Protein AF-A0A9D6YBJ2-F1 (afdb_monomer_lite)

Secondary structure (DSSP, 8-state):
----S-----HHHHHHHHHHHHHHHHHHHTSHHHHHHHS-GGGSSHHHHHHHHHHHHHTSHHHHHHHHH-HHHHHHHHHHHHHH--TT-EEEEET-TTTHHHHHHHHHT-SEEEEEE-STTHHHHHHHHHHTT--SEEEEES-GGG---SS-EEEEEE----TTS--TTHHHHHHHHHHHHEEEEEEEES-EEEEE---EEEPGGG----GGG-EETTEE-GGGGGG----GGGG------GGGEEEESS---EEEEEETTT---

Foldseek 3Di:
DDDDPDPDPDPVNVVVVVVVVVVVVVVQCVDVVSCCVVPPPLNPDPLSVQLVVCLVVLLDPVNVVVQVVPPVNLVLLLVLLLPPQAAQFEEEEAQCQLVPSVQSSQVNHHQAYEYEDQHPSVVNSVVVCVVVVRDRYDYDNDQLLPDDDPAAGQEYEYDQQDPQGCPPVVLVSLLSCCVHGHDDNGYYVVFKDFGWDFDFDFDPVLDDDDQQVDDDPNNHNVVCVVVPDPDPVVVDDDDPPPNRGPDTPDDIDGPDMGGSNPDDD

pLDDT: mean 87.69, std 13.97, range [40.53, 98.81]

Sequence (265 aa):
MPYRRLQILSARGFSAVRRLLARVRAWVQARPGLAAWFYPQSWNTAEGRYREYNGEYFASFHEQERMLADKPRMAFYHAAIARHVQPGDRVVDLGTGTGILAAFAARRGAAKVYAIDHSAILKHARTLAAANRIENVEFVATHSTRFSAEEPVDVILHEQMGDCLFDEAMVANVTDLRDRILKPGGLILPSVFEFYCEPIKVRDHRLVPFLWELEVHGYDYSCLARNRPQDPGYYRLVSSDINLIEHFLGEPEPVLAIDLHTLKE

Radius of gyration: 25.46 Å; chains: 1; bounding box: 57×67×67 Å

Structure (mmCIF, N/CA/C/O backbone):
data_AF-A0A9D6YBJ2-F1
#
_entry.id   AF-A0A9D6YBJ2-F1
#
loop_
_atom_site.group_PDB
_atom_site.id
_atom_site.type_symbol
_atom_site.label_atom_id
_atom_site.label_alt_id
_atom_site.label_comp_id
_atom_site.label_asym_id
_atom_site.label_entity_id
_atom_site.label_seq_id
_atom_site.pdbx_PDB_ins_code
_atom_site.Cartn_x
_atom_site.Cartn_y
_atom_site.Cartn_z
_atom_site.occupancy
_atom_site.B_iso_or_equiv
_atom_site.auth_seq_id
_atom_site.auth_comp_id
_atom_site.auth_asym_id
_atom_site.auth_atom_id
_atom_site.pdbx_PDB_model_num
ATOM 1 N N . MET A 1 1 ? -12.903 45.766 -36.139 1.00 40.66 1 MET A N 1
ATOM 2 C CA . MET A 1 1 ? -11.852 44.982 -35.453 1.00 40.66 1 MET A CA 1
ATOM 3 C C . MET A 1 1 ? -10.736 45.904 -34.986 1.00 40.66 1 MET A C 1
ATOM 5 O O . MET A 1 1 ? -10.128 46.539 -35.839 1.00 40.66 1 MET A O 1
ATOM 9 N N . PRO A 1 2 ? -10.436 45.959 -33.679 1.00 41.78 2 PRO A N 1
ATOM 10 C CA . PRO A 1 2 ? -9.085 46.309 -33.263 1.00 41.78 2 PRO A CA 1
ATOM 11 C C . PRO A 1 2 ? -8.606 45.392 -32.125 1.00 41.78 2 PRO A C 1
ATOM 13 O O . PRO A 1 2 ? -8.763 45.700 -30.952 1.00 41.78 2 PRO A O 1
ATOM 16 N N . TYR A 1 3 ? -7.977 44.271 -32.477 1.00 40.53 3 TYR A N 1
ATOM 17 C CA . TYR A 1 3 ? -7.091 43.528 -31.576 1.00 40.53 3 TYR A CA 1
ATOM 18 C C . TYR A 1 3 ? -5.668 43.721 -32.088 1.00 40.53 3 TYR A C 1
ATOM 20 O O . TYR A 1 3 ? -5.246 43.010 -32.995 1.00 40.53 3 TYR A O 1
ATOM 28 N N . ARG A 1 4 ? -4.941 44.725 -31.578 1.00 45.44 4 ARG A N 1
ATOM 29 C CA . ARG A 1 4 ? -3.487 44.859 -31.811 1.00 45.44 4 ARG A CA 1
ATOM 30 C C . ARG A 1 4 ? -2.816 45.862 -30.866 1.00 45.44 4 ARG A C 1
ATOM 32 O O . ARG A 1 4 ? -2.181 46.812 -31.300 1.00 45.44 4 ARG A O 1
ATOM 39 N N . ARG A 1 5 ? -2.930 45.649 -29.555 1.00 40.75 5 ARG A N 1
ATOM 40 C CA . ARG A 1 5 ? -2.013 46.232 -28.557 1.00 40.75 5 ARG A CA 1
ATOM 41 C C . ARG A 1 5 ? -1.976 45.337 -27.326 1.00 40.75 5 ARG A C 1
ATOM 43 O O . ARG A 1 5 ? -2.710 45.616 -26.398 1.00 40.75 5 ARG A O 1
ATOM 50 N N . LEU A 1 6 ? -1.188 44.260 -27.345 1.00 44.88 6 LEU A N 1
ATOM 51 C CA . LEU A 1 6 ? -0.719 43.530 -26.150 1.00 44.88 6 LEU A CA 1
ATOM 52 C C . LEU A 1 6 ? 0.150 42.342 -26.595 1.00 44.88 6 LEU A C 1
ATOM 54 O O . LEU A 1 6 ? -0.259 41.198 -26.480 1.00 44.88 6 LEU A O 1
ATOM 58 N N . GLN A 1 7 ? 1.330 42.595 -27.171 1.00 49.06 7 GLN A N 1
ATOM 59 C CA . GLN A 1 7 ? 2.331 41.533 -27.363 1.00 49.06 7 GLN A CA 1
ATOM 60 C C . GLN A 1 7 ? 3.725 42.093 -27.675 1.00 49.06 7 GLN A C 1
ATOM 62 O O . GLN A 1 7 ? 4.322 41.772 -28.690 1.00 49.06 7 GLN A O 1
ATOM 67 N N . ILE A 1 8 ? 4.271 42.949 -26.804 1.00 47.16 8 ILE A N 1
ATOM 68 C CA . ILE A 1 8 ? 5.728 43.170 -26.752 1.00 47.16 8 ILE A CA 1
ATOM 69 C C . ILE A 1 8 ? 6.147 43.342 -25.285 1.00 47.16 8 ILE A C 1
ATOM 71 O O . ILE A 1 8 ? 6.517 44.423 -24.839 1.00 47.16 8 ILE A O 1
ATOM 75 N N . LEU A 1 9 ? 6.090 42.260 -24.507 1.00 49.12 9 LEU A N 1
ATOM 76 C CA . LEU A 1 9 ? 6.974 42.123 -23.349 1.00 49.12 9 LEU A CA 1
ATOM 77 C C . LEU A 1 9 ? 8.273 41.524 -23.883 1.00 49.12 9 LEU A C 1
ATOM 79 O O . LEU A 1 9 ? 8.361 40.330 -24.147 1.00 49.12 9 LEU A O 1
ATOM 83 N N . SER A 1 10 ? 9.259 42.385 -24.138 1.00 60.97 10 SER A N 1
ATOM 84 C CA . SER A 1 10 ? 10.559 41.966 -24.665 1.00 60.97 10 SER A CA 1
ATOM 85 C C . SER A 1 10 ? 11.210 40.903 -23.765 1.00 60.97 10 SER A C 1
ATOM 87 O O . SER A 1 10 ? 11.071 40.940 -22.540 1.00 60.97 10 SER A O 1
ATOM 89 N N . ALA A 1 11 ? 11.996 39.993 -24.351 1.00 50.62 11 ALA A N 1
ATOM 90 C CA . ALA A 1 11 ? 12.783 38.991 -23.619 1.00 50.62 11 ALA A CA 1
ATOM 91 C C . ALA A 1 11 ? 13.671 39.607 -22.509 1.00 50.62 11 ALA A C 1
ATOM 93 O O . ALA A 1 11 ? 13.977 38.964 -21.503 1.00 50.62 11 ALA A O 1
ATOM 94 N N . ARG A 1 12 ? 14.033 40.893 -22.646 1.00 54.56 12 ARG A N 1
ATOM 95 C CA . ARG A 1 12 ? 14.744 41.677 -21.623 1.00 54.56 12 ARG A CA 1
ATOM 96 C C . ARG A 1 12 ? 13.881 41.974 -20.392 1.00 54.56 12 ARG A C 1
ATOM 98 O O . ARG A 1 12 ? 14.403 41.912 -19.281 1.00 54.56 12 ARG A O 1
ATOM 105 N N . GLY A 1 13 ? 12.585 42.236 -20.574 1.00 60.97 13 GLY A N 1
ATOM 106 C CA . GLY A 1 13 ? 11.616 42.411 -19.487 1.00 60.97 13 GLY A CA 1
ATOM 107 C C . GLY A 1 13 ? 11.425 41.127 -18.680 1.00 60.97 13 GLY A C 1
ATOM 108 O O . GLY A 1 13 ? 11.562 41.145 -17.460 1.00 60.97 13 GLY A O 1
ATOM 109 N N . PHE A 1 14 ? 11.253 39.989 -19.359 1.00 56.09 14 PHE A N 1
ATOM 110 C CA . PHE A 1 14 ? 11.201 38.671 -18.709 1.00 56.09 14 PHE A CA 1
ATOM 111 C C . PHE A 1 14 ? 12.493 38.344 -17.945 1.00 56.09 14 PHE A C 1
ATOM 113 O O . PHE A 1 14 ? 12.454 37.871 -16.811 1.00 56.09 14 PHE A O 1
ATOM 120 N N . SER A 1 15 ? 13.654 38.655 -18.530 1.00 60.16 15 SER A N 1
ATOM 121 C CA . SER A 1 15 ? 14.959 38.473 -17.884 1.00 60.16 15 SER A CA 1
ATOM 122 C C . SER A 1 15 ? 15.132 39.357 -16.638 1.00 60.16 15 SER A C 1
ATOM 124 O O . SER A 1 15 ? 15.677 38.906 -15.628 1.00 60.16 15 SER A O 1
ATOM 126 N N . ALA A 1 16 ? 14.643 40.602 -16.674 1.00 71.50 16 ALA A N 1
ATOM 127 C CA . ALA A 1 16 ? 14.678 41.518 -15.535 1.00 71.50 16 ALA A CA 1
ATOM 128 C C . ALA A 1 16 ? 13.760 41.057 -14.393 1.00 71.50 16 ALA A C 1
ATOM 130 O O . ALA A 1 16 ? 14.205 41.016 -13.246 1.00 71.50 16 ALA A O 1
ATOM 131 N N . VAL A 1 17 ? 12.537 40.621 -14.712 1.00 73.69 17 VAL A N 1
ATOM 132 C CA . VAL A 1 17 ? 11.598 40.041 -13.738 1.00 73.69 17 VAL A CA 1
ATOM 133 C C . VAL A 1 17 ? 12.181 38.772 -13.117 1.00 73.69 17 VAL A C 1
ATOM 135 O O . VAL A 1 17 ? 12.184 38.635 -11.898 1.00 73.69 17 VAL A O 1
ATOM 138 N N . ARG A 1 18 ? 12.784 37.882 -13.917 1.00 68.19 18 ARG A N 1
ATOM 139 C CA . ARG A 1 18 ? 13.416 36.653 -13.407 1.00 68.19 18 ARG A CA 1
ATOM 140 C C . ARG A 1 18 ? 14.579 36.942 -12.454 1.00 68.19 18 ARG A C 1
ATOM 142 O O . ARG A 1 18 ? 14.704 36.282 -11.428 1.00 68.19 18 ARG A O 1
ATOM 149 N N . ARG A 1 19 ? 15.414 37.944 -12.761 1.00 75.19 19 ARG A N 1
ATOM 150 C CA . ARG A 1 19 ? 16.504 38.385 -11.868 1.00 75.19 19 ARG A CA 1
ATOM 151 C C . ARG A 1 19 ? 15.978 38.999 -10.574 1.00 75.19 19 ARG A C 1
ATOM 153 O O . ARG A 1 19 ? 16.556 38.757 -9.518 1.00 75.19 19 ARG A O 1
ATOM 160 N N . LEU A 1 20 ? 14.897 39.774 -10.650 1.00 79.94 20 LEU A N 1
ATOM 161 C CA . LEU A 1 20 ? 14.249 40.352 -9.476 1.00 79.94 20 LEU A CA 1
ATOM 162 C C . LEU A 1 20 ? 13.668 39.251 -8.579 1.00 79.94 20 LEU A C 1
ATOM 164 O O . LEU A 1 20 ? 13.974 39.221 -7.393 1.00 79.94 20 LEU A O 1
ATOM 168 N N . LEU A 1 21 ? 12.929 38.300 -9.154 1.00 75.00 21 LEU A N 1
ATOM 169 C CA . LEU A 1 21 ? 12.375 37.151 -8.431 1.00 75.00 21 LEU A CA 1
ATOM 170 C C . LEU A 1 21 ? 13.472 36.289 -7.791 1.00 75.00 21 LEU A C 1
ATOM 172 O O . LEU A 1 21 ? 13.339 35.889 -6.638 1.00 75.00 21 LEU A O 1
ATOM 176 N N . ALA A 1 22 ? 14.587 36.058 -8.489 1.00 71.19 22 ALA A N 1
ATOM 177 C CA . ALA A 1 22 ? 15.729 35.331 -7.934 1.00 71.19 22 ALA A CA 1
ATOM 178 C C . ALA A 1 22 ? 16.373 36.067 -6.743 1.00 71.19 22 ALA A C 1
ATOM 180 O O . ALA A 1 22 ? 16.712 35.438 -5.742 1.00 71.19 22 ALA A O 1
ATOM 181 N N . ARG A 1 23 ? 16.497 37.400 -6.816 1.00 82.69 23 ARG A N 1
ATOM 182 C CA . ARG A 1 23 ? 16.998 38.230 -5.707 1.00 82.69 23 ARG A CA 1
ATOM 183 C C . ARG A 1 23 ? 16.054 38.228 -4.510 1.00 82.69 23 ARG A C 1
ATOM 185 O O . ARG A 1 23 ? 16.522 38.110 -3.384 1.00 82.69 23 ARG A O 1
ATOM 192 N N . VAL A 1 24 ? 14.747 38.317 -4.755 1.00 77.75 24 VAL A N 1
ATOM 193 C CA . VAL A 1 24 ? 13.722 38.220 -3.706 1.00 77.75 24 VAL A CA 1
ATOM 194 C C . VAL A 1 24 ? 13.784 36.847 -3.039 1.00 77.75 24 VAL A C 1
ATOM 196 O O . VAL A 1 24 ? 13.837 36.771 -1.816 1.00 77.75 24 VAL A O 1
ATOM 199 N N . ARG A 1 25 ? 13.882 35.764 -3.820 1.00 75.00 25 ARG A N 1
ATOM 200 C CA . ARG A 1 25 ? 14.036 34.400 -3.296 1.00 75.00 25 ARG A CA 1
ATOM 201 C C . ARG A 1 25 ? 15.279 34.254 -2.417 1.00 75.00 25 ARG A C 1
ATOM 203 O O . ARG A 1 25 ? 15.161 33.766 -1.298 1.00 75.00 25 ARG A O 1
ATOM 210 N N . ALA A 1 26 ? 16.438 34.713 -2.890 1.00 73.75 26 ALA A N 1
ATOM 211 C CA . ALA A 1 26 ? 17.685 34.659 -2.126 1.00 73.75 26 ALA A CA 1
ATOM 212 C C . ALA A 1 26 ? 17.607 35.482 -0.826 1.00 73.75 26 ALA A C 1
ATOM 214 O O . ALA A 1 26 ? 18.072 35.042 0.222 1.00 73.75 26 ALA A O 1
ATOM 215 N N . TRP A 1 27 ? 16.968 36.653 -0.875 1.00 81.81 27 TRP A N 1
ATOM 216 C CA . TRP A 1 27 ? 16.766 37.513 0.291 1.00 81.81 27 TRP A CA 1
ATOM 217 C C . TRP A 1 27 ? 15.825 36.895 1.335 1.00 81.81 27 TRP A C 1
ATOM 219 O O . TRP A 1 27 ? 16.098 36.998 2.531 1.00 81.81 27 TRP A O 1
ATOM 229 N N . VAL A 1 28 ? 14.757 36.214 0.900 1.00 78.69 28 VAL A N 1
ATOM 230 C CA . VAL A 1 28 ? 13.863 35.461 1.797 1.00 78.69 28 VAL A CA 1
ATOM 231 C C . VAL A 1 28 ? 14.605 34.281 2.430 1.00 78.69 28 VAL A C 1
ATOM 233 O O . VAL A 1 28 ? 14.538 34.108 3.643 1.00 78.69 28 VAL A O 1
ATOM 236 N N . GLN A 1 29 ? 15.360 33.509 1.641 1.00 72.62 29 GLN A N 1
ATOM 237 C CA . GLN A 1 29 ? 16.114 32.344 2.126 1.00 72.62 29 GLN A CA 1
ATOM 238 C C . GLN A 1 29 ? 17.226 32.707 3.125 1.00 72.62 29 GLN A C 1
ATOM 240 O O . GLN A 1 29 ? 17.522 31.918 4.015 1.00 72.62 29 GLN A O 1
ATOM 245 N N . ALA A 1 30 ? 17.800 33.911 3.038 1.00 78.81 30 ALA A N 1
ATOM 246 C CA . ALA A 1 30 ? 18.819 34.398 3.973 1.00 78.81 30 ALA A CA 1
ATOM 247 C C . ALA A 1 30 ? 18.277 34.761 5.376 1.00 78.81 30 ALA A C 1
ATOM 249 O O . ALA A 1 30 ? 19.053 35.159 6.245 1.00 78.81 30 ALA A O 1
ATOM 250 N N . ARG A 1 31 ? 16.959 34.669 5.615 1.00 84.88 31 ARG A N 1
ATOM 251 C CA . ARG A 1 31 ? 16.311 35.048 6.883 1.00 84.88 31 ARG A CA 1
ATOM 252 C C . ARG A 1 31 ? 15.512 33.872 7.456 1.00 84.88 31 ARG A C 1
ATOM 254 O O . ARG A 1 31 ? 14.385 33.673 7.020 1.00 84.88 31 ARG A O 1
ATOM 261 N N . PRO A 1 32 ? 16.014 33.141 8.468 1.00 66.94 32 PRO A N 1
ATOM 262 C CA . PRO A 1 32 ? 15.428 31.872 8.920 1.00 66.94 32 PRO A CA 1
ATOM 263 C C . PRO A 1 32 ? 13.937 31.935 9.289 1.00 66.94 32 PRO A C 1
ATOM 265 O O . PRO A 1 32 ? 13.173 31.069 8.877 1.00 66.94 32 PRO A O 1
ATOM 268 N N . GLY A 1 33 ? 13.496 32.981 10.002 1.00 71.81 33 GLY A N 1
ATOM 269 C CA . GLY A 1 33 ? 12.089 33.133 10.405 1.00 71.81 33 GLY A CA 1
ATOM 270 C C . GLY A 1 33 ? 11.133 33.488 9.257 1.00 71.81 33 GLY A C 1
ATOM 271 O O . GLY A 1 33 ? 9.997 33.033 9.239 1.00 71.81 33 GLY A O 1
ATOM 272 N N . LEU A 1 34 ? 11.600 34.258 8.267 1.00 73.12 34 LEU A N 1
ATOM 273 C CA . LEU A 1 34 ? 10.838 34.583 7.051 1.00 73.12 34 LEU A CA 1
ATOM 274 C C . LEU A 1 34 ? 10.863 33.413 6.060 1.00 73.12 34 LEU A C 1
ATOM 276 O O . LEU A 1 34 ? 9.842 33.084 5.465 1.00 73.12 34 LEU A O 1
ATOM 280 N N . ALA A 1 35 ? 12.012 32.752 5.923 1.00 64.00 35 ALA A N 1
ATOM 281 C CA . ALA A 1 35 ? 12.170 31.543 5.134 1.00 64.00 35 ALA A CA 1
ATOM 282 C C . ALA A 1 35 ? 11.239 30.439 5.633 1.00 64.00 35 ALA A C 1
ATOM 284 O O . ALA A 1 35 ? 10.578 29.837 4.809 1.00 64.00 35 ALA A O 1
ATOM 285 N N . ALA A 1 36 ? 11.102 30.236 6.947 1.00 61.44 36 ALA A N 1
ATOM 286 C CA . ALA A 1 36 ? 10.178 29.249 7.508 1.00 61.44 36 ALA A CA 1
ATOM 287 C C . ALA A 1 36 ? 8.694 29.543 7.204 1.00 61.44 36 ALA A C 1
ATOM 289 O O . ALA A 1 36 ? 7.892 28.616 7.162 1.00 61.44 36 ALA A O 1
ATOM 290 N N . TRP A 1 37 ? 8.333 30.812 6.974 1.00 66.44 37 TRP A N 1
ATOM 291 C CA . TRP A 1 37 ? 6.966 31.229 6.639 1.00 66.44 37 TRP A CA 1
ATOM 292 C C . TRP A 1 37 ? 6.639 31.053 5.148 1.00 66.44 37 TRP A C 1
ATOM 294 O O . TRP A 1 37 ? 5.521 30.690 4.800 1.00 66.44 37 TRP A O 1
ATOM 304 N N . PHE A 1 38 ? 7.620 31.277 4.265 1.00 64.12 38 PHE A N 1
ATOM 305 C 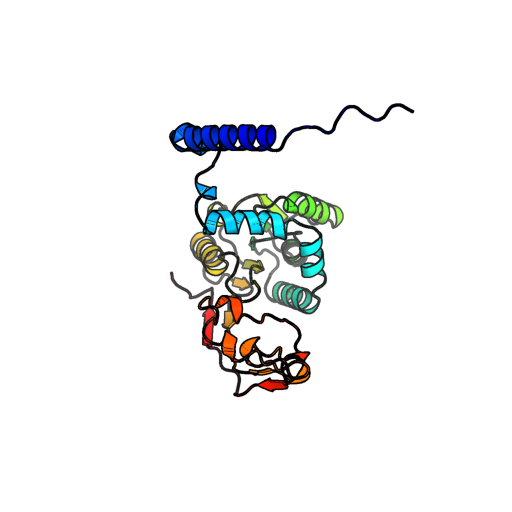CA . PHE A 1 38 ? 7.473 31.102 2.811 1.00 64.12 38 PHE A CA 1
ATOM 306 C C . PHE A 1 38 ? 7.884 29.708 2.301 1.00 64.12 38 PHE A C 1
ATOM 308 O O . PHE A 1 38 ? 7.471 29.306 1.219 1.00 64.12 38 PHE A O 1
ATOM 315 N N . TYR A 1 39 ? 8.711 28.993 3.062 1.00 58.53 39 TYR A N 1
ATOM 316 C CA . TYR A 1 39 ? 9.285 27.679 2.771 1.00 58.53 39 TYR A CA 1
ATOM 317 C C . TYR A 1 39 ? 9.343 26.876 4.082 1.00 58.53 39 TYR A C 1
ATOM 319 O O . TYR A 1 39 ? 10.384 26.853 4.752 1.00 58.53 39 TYR A O 1
ATOM 327 N N . PRO A 1 40 ? 8.236 26.241 4.501 1.00 55.94 40 PRO A N 1
ATOM 328 C CA . PRO A 1 40 ? 8.240 25.424 5.709 1.00 55.94 40 PRO A CA 1
ATOM 329 C C . PRO A 1 40 ? 9.366 24.376 5.621 1.00 55.94 40 PRO A C 1
ATOM 331 O O . PRO A 1 40 ? 9.653 23.851 4.548 1.00 55.94 40 PRO A O 1
ATOM 334 N N . GLN A 1 41 ? 10.068 24.078 6.721 1.00 50.53 41 GLN A N 1
ATOM 335 C CA . GLN A 1 41 ? 11.276 23.228 6.666 1.00 50.53 41 GLN A CA 1
ATOM 336 C C . GLN A 1 41 ? 11.028 21.828 6.077 1.00 50.53 41 GLN A C 1
ATOM 338 O O . GLN A 1 41 ? 11.941 21.245 5.491 1.00 50.53 41 GLN A O 1
ATOM 343 N N . SER A 1 42 ? 9.789 21.329 6.153 1.00 51.69 42 SER A N 1
ATOM 344 C CA . SER A 1 42 ? 9.361 20.079 5.520 1.00 51.69 42 SER A CA 1
ATOM 345 C C . SER A 1 42 ? 9.465 20.078 3.990 1.00 51.69 42 SER A C 1
ATOM 347 O O . SER A 1 42 ? 9.336 19.021 3.402 1.00 51.69 42 SER A O 1
ATOM 349 N N . TRP A 1 43 ? 9.721 21.212 3.331 1.00 49.22 43 TRP A N 1
ATOM 350 C CA . TRP A 1 43 ? 9.793 21.332 1.866 1.00 49.22 43 TRP A CA 1
ATOM 351 C C . TRP A 1 43 ? 11.229 21.212 1.324 1.00 49.22 43 TRP A C 1
ATOM 353 O O . TRP A 1 43 ? 11.457 21.087 0.117 1.00 49.22 43 TRP A O 1
ATOM 363 N N . ASN A 1 44 ? 12.234 21.261 2.206 1.00 57.88 44 ASN A N 1
ATOM 364 C CA . ASN A 1 44 ? 13.639 21.317 1.798 1.00 57.88 44 ASN A CA 1
ATOM 365 C C . ASN A 1 44 ? 14.321 19.944 1.713 1.00 57.88 44 ASN A C 1
ATOM 367 O O . ASN A 1 44 ? 15.332 19.826 1.015 1.00 57.88 44 ASN A O 1
ATOM 371 N N . THR A 1 45 ? 13.770 18.894 2.326 1.00 70.25 45 THR A N 1
ATOM 372 C CA . THR A 1 45 ? 14.310 17.528 2.211 1.00 70.25 45 THR A CA 1
ATOM 373 C C . THR A 1 45 ? 13.732 16.802 0.993 1.00 70.25 45 THR A C 1
ATOM 375 O O . THR A 1 45 ? 12.648 17.133 0.511 1.00 70.25 45 THR A O 1
ATOM 378 N N . ALA A 1 46 ? 14.473 15.829 0.450 1.00 66.56 46 ALA A N 1
ATOM 379 C CA . ALA A 1 46 ? 13.980 14.991 -0.647 1.00 66.56 46 ALA A CA 1
ATOM 380 C C . ALA A 1 46 ? 12.720 14.216 -0.231 1.00 66.56 46 ALA A C 1
ATOM 382 O O . ALA A 1 46 ? 11.734 14.214 -0.959 1.00 66.56 46 ALA A O 1
ATOM 383 N N . GLU A 1 47 ? 12.728 13.670 0.984 1.00 66.31 47 GLU A N 1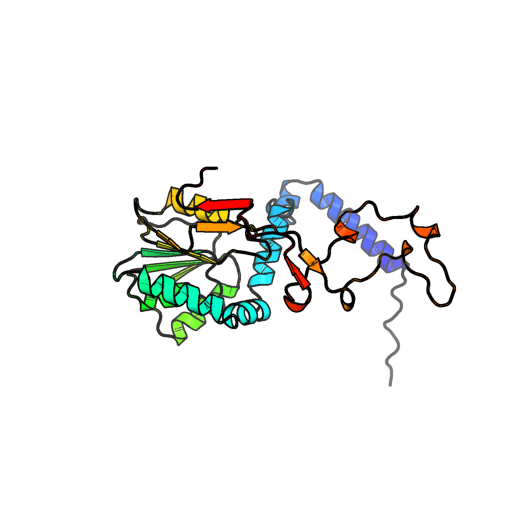
ATOM 384 C CA . GLU A 1 47 ? 11.588 12.987 1.603 1.00 66.31 47 GLU A CA 1
ATOM 385 C C . GLU A 1 47 ? 10.369 13.896 1.750 1.00 66.31 47 GLU A C 1
ATOM 387 O O . GLU A 1 47 ? 9.247 13.492 1.470 1.00 66.31 47 GLU A O 1
ATOM 392 N N . GLY A 1 48 ? 10.581 15.143 2.166 1.00 70.12 48 GLY A N 1
ATOM 393 C CA . GLY A 1 48 ? 9.512 16.113 2.339 1.00 70.12 48 GLY A CA 1
ATOM 394 C C . GLY A 1 48 ? 8.804 16.464 1.032 1.00 70.12 48 G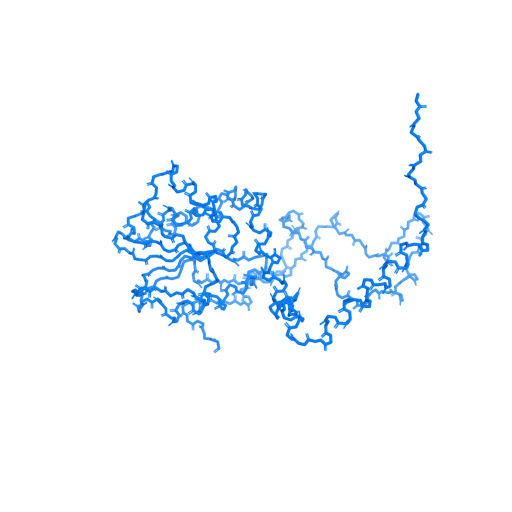LY A C 1
ATOM 395 O O . GLY A 1 48 ? 7.577 16.471 0.979 1.00 70.12 48 GLY A O 1
ATOM 396 N N . ARG A 1 49 ? 9.576 16.657 -0.048 1.00 73.50 49 ARG A N 1
ATOM 397 C CA . ARG A 1 49 ? 9.026 16.859 -1.399 1.00 73.50 49 ARG A CA 1
ATOM 398 C C . ARG A 1 49 ? 8.319 15.619 -1.938 1.00 73.50 49 ARG A C 1
ATOM 400 O O . ARG A 1 49 ? 7.283 15.751 -2.574 1.00 73.50 49 ARG A O 1
ATOM 407 N N . TYR A 1 50 ? 8.874 14.434 -1.692 1.00 69.88 50 TYR A N 1
ATOM 408 C CA . TYR A 1 50 ? 8.262 13.170 -2.101 1.00 69.88 50 TYR A CA 1
ATOM 409 C C . TYR A 1 50 ? 6.915 12.948 -1.394 1.00 69.88 50 TYR A C 1
ATOM 411 O O . TYR A 1 50 ? 5.931 12.609 -2.040 1.00 69.88 50 TYR A O 1
ATOM 419 N N . ARG A 1 51 ? 6.836 13.248 -0.091 1.00 73.88 51 ARG A N 1
ATOM 420 C CA . ARG A 1 51 ? 5.585 13.185 0.683 1.00 73.88 51 ARG A CA 1
ATOM 421 C C . ARG A 1 51 ? 4.505 14.105 0.127 1.00 73.88 51 ARG A C 1
ATOM 423 O O . ARG A 1 51 ? 3.368 13.681 -0.031 1.00 73.88 51 ARG A O 1
ATOM 430 N N . GLU A 1 52 ? 4.852 15.353 -0.163 1.00 76.38 52 GLU A N 1
ATOM 431 C CA . GLU A 1 52 ? 3.894 16.304 -0.724 1.00 76.38 52 GLU A CA 1
ATOM 432 C C . GLU A 1 52 ? 3.418 15.893 -2.118 1.00 76.38 52 GLU A C 1
ATOM 434 O O . GLU A 1 52 ? 2.216 15.890 -2.377 1.00 76.38 52 GLU A O 1
ATOM 439 N N . TYR A 1 53 ? 4.350 15.478 -2.979 1.00 78.81 53 TYR A N 1
ATOM 440 C CA . TYR A 1 53 ? 4.022 14.960 -4.302 1.00 78.81 53 TYR A CA 1
ATOM 441 C C . TYR A 1 53 ? 3.029 13.795 -4.219 1.00 78.81 53 TYR A C 1
ATOM 443 O O . TYR A 1 53 ? 2.010 13.819 -4.906 1.00 78.81 53 TYR A O 1
ATOM 451 N N . ASN A 1 54 ? 3.275 12.822 -3.337 1.00 77.88 54 ASN A N 1
ATOM 452 C CA . ASN A 1 54 ? 2.368 11.691 -3.143 1.00 77.88 54 ASN A CA 1
ATOM 453 C C . ASN A 1 54 ? 0.996 12.147 -2.629 1.00 77.88 54 ASN A C 1
ATOM 455 O O . ASN A 1 54 ? -0.028 11.699 -3.140 1.00 77.88 54 ASN A O 1
ATOM 459 N N . GLY A 1 55 ? 0.960 13.086 -1.679 1.00 79.00 55 GLY A N 1
ATOM 460 C CA . GLY A 1 55 ? -0.291 13.645 -1.164 1.00 79.00 55 GLY A CA 1
ATOM 461 C C . GLY A 1 55 ? -1.150 14.310 -2.247 1.00 79.00 55 GLY A C 1
ATOM 462 O O . GLY A 1 55 ? -2.370 14.153 -2.243 1.00 79.00 55 GLY A O 1
ATOM 463 N N . GLU A 1 56 ? -0.541 15.023 -3.198 1.00 82.12 56 GLU A N 1
ATOM 464 C CA . GLU A 1 56 ? -1.258 15.601 -4.343 1.00 82.12 56 GLU A CA 1
ATOM 465 C C . GLU A 1 56 ? -1.647 14.542 -5.384 1.00 82.12 56 GLU A C 1
ATOM 467 O O . GLU A 1 56 ? -2.773 14.547 -5.889 1.00 82.12 56 GLU A O 1
ATOM 472 N N . TYR A 1 57 ? -0.732 13.621 -5.689 1.00 81.69 57 TYR A N 1
ATOM 473 C CA . TYR A 1 57 ? -0.909 12.570 -6.687 1.00 81.69 57 TYR A CA 1
ATOM 474 C C . TYR A 1 57 ? -2.068 11.631 -6.326 1.00 81.69 57 TYR A C 1
ATOM 476 O O . TYR A 1 57 ? -3.015 11.478 -7.107 1.00 81.69 57 TYR A O 1
ATOM 484 N N . PHE A 1 58 ? -2.058 11.087 -5.107 1.00 84.12 58 PHE A N 1
ATOM 485 C CA . PHE A 1 58 ? -3.083 10.157 -4.629 1.00 84.12 58 PHE A CA 1
ATOM 486 C C . PHE A 1 58 ? -4.399 10.840 -4.243 1.00 84.12 58 PHE A C 1
ATOM 488 O O . PHE A 1 58 ? -5.426 10.170 -4.133 1.00 84.12 58 PHE A O 1
ATOM 495 N N . ALA A 1 59 ? -4.425 12.171 -4.118 1.00 86.44 59 ALA A N 1
ATOM 496 C CA . ALA A 1 59 ? -5.677 12.918 -4.009 1.00 86.44 59 ALA A CA 1
ATOM 497 C C . ALA A 1 59 ? -6.423 13.055 -5.345 1.00 86.44 59 ALA A C 1
ATOM 499 O O . ALA A 1 59 ? -7.583 13.479 -5.357 1.00 86.44 59 ALA A O 1
ATOM 500 N N . SER A 1 60 ? -5.786 12.730 -6.474 1.00 90.81 60 SER A N 1
ATOM 501 C CA . SER A 1 60 ? -6.417 12.843 -7.785 1.00 90.81 60 SER A CA 1
ATOM 502 C C . SER A 1 60 ? -7.439 11.727 -8.029 1.00 90.81 60 SER A C 1
ATOM 504 O O . SER A 1 60 ? -7.246 10.571 -7.650 1.00 90.81 60 SER A O 1
ATOM 506 N N . PHE A 1 61 ? -8.537 12.062 -8.716 1.00 91.06 61 PHE A N 1
ATOM 507 C CA . PHE A 1 61 ? -9.540 11.062 -9.091 1.00 91.06 61 PHE A CA 1
ATOM 508 C C . PHE A 1 61 ? -8.974 9.983 -10.004 1.00 91.06 61 PHE A C 1
ATOM 510 O O . PHE A 1 61 ? -9.336 8.830 -9.836 1.00 91.06 61 PHE A O 1
ATOM 517 N N . HIS A 1 62 ? -8.072 10.338 -10.920 1.00 92.31 62 HIS A N 1
ATOM 518 C CA . HIS A 1 62 ? -7.486 9.375 -11.846 1.00 92.31 62 HIS A CA 1
ATOM 519 C C . HIS A 1 62 ? -6.771 8.236 -11.111 1.00 92.31 62 HIS A C 1
ATOM 521 O O . HIS A 1 62 ? -6.959 7.066 -11.441 1.00 92.31 62 HIS A O 1
ATOM 527 N N . GLU A 1 63 ? -6.001 8.569 -10.075 1.00 90.94 63 GLU A N 1
ATOM 528 C CA . GLU A 1 63 ? -5.299 7.556 -9.293 1.00 90.94 63 GLU A CA 1
ATOM 529 C C . GLU A 1 63 ? -6.254 6.724 -8.448 1.00 90.94 63 GLU A C 1
ATOM 531 O O . GLU A 1 63 ? -6.173 5.498 -8.455 1.00 90.94 63 GLU A O 1
ATOM 536 N N . GLN A 1 64 ? -7.228 7.359 -7.793 1.00 94.19 64 GLN A N 1
ATOM 537 C CA . GLN A 1 64 ? -8.255 6.631 -7.046 1.00 94.19 64 GLN A CA 1
ATOM 538 C C . GLN A 1 64 ? -9.082 5.709 -7.957 1.00 94.19 64 GLN A C 1
ATOM 540 O O . GLN A 1 64 ? -9.369 4.576 -7.582 1.00 94.19 64 GLN A O 1
ATOM 545 N N . GLU A 1 65 ? -9.425 6.143 -9.171 1.00 94.88 65 GLU A N 1
ATOM 546 C CA . GLU A 1 65 ? -10.101 5.328 -10.186 1.00 94.88 65 GLU A CA 1
ATOM 547 C C . GLU A 1 65 ? -9.258 4.115 -10.579 1.00 94.88 65 GLU A C 1
ATOM 549 O O . GLU A 1 65 ? -9.774 2.998 -10.579 1.00 94.88 65 GLU A O 1
ATOM 554 N N . ARG A 1 66 ? -7.966 4.313 -10.870 1.00 94.19 66 ARG A N 1
ATOM 555 C CA . ARG A 1 66 ? -7.035 3.231 -11.218 1.00 94.19 66 ARG A CA 1
ATOM 556 C C . ARG A 1 66 ? -6.935 2.202 -10.092 1.00 94.19 66 ARG A C 1
ATOM 558 O O . ARG A 1 66 ? -7.092 1.010 -10.343 1.00 94.19 66 ARG A O 1
ATOM 565 N N . MET A 1 67 ? -6.750 2.671 -8.859 1.00 94.62 67 MET A N 1
ATOM 566 C CA . MET A 1 67 ? -6.644 1.835 -7.662 1.00 94.62 67 MET A CA 1
ATOM 567 C C . MET A 1 67 ? -7.933 1.058 -7.358 1.00 94.62 67 MET A C 1
ATOM 569 O O . MET A 1 67 ? -7.884 -0.125 -7.029 1.00 94.62 67 MET A O 1
ATOM 573 N N . LEU A 1 68 ? -9.101 1.693 -7.491 1.00 96.44 68 LEU A N 1
ATOM 574 C CA . LEU A 1 68 ? -10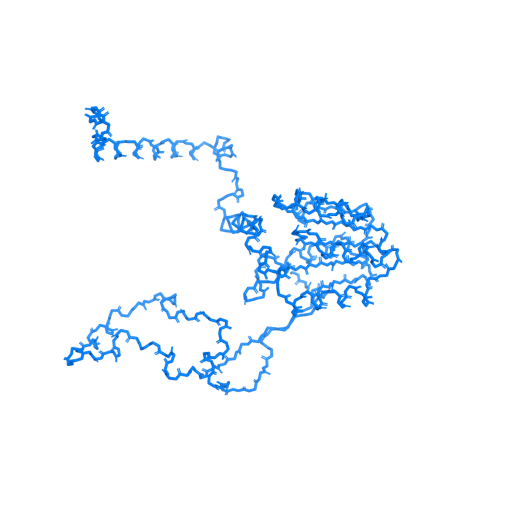.402 1.053 -7.253 1.00 96.44 68 LEU A CA 1
ATOM 575 C C . LEU A 1 68 ? -10.821 0.106 -8.390 1.00 96.44 68 LEU A C 1
ATOM 577 O O . LEU A 1 68 ? -11.570 -0.843 -8.153 1.00 96.44 68 LEU A O 1
ATOM 581 N N . ALA A 1 69 ? -10.370 0.356 -9.622 1.00 97.25 69 ALA A N 1
ATOM 582 C CA . ALA A 1 69 ? -10.646 -0.498 -10.777 1.00 97.25 69 ALA A CA 1
ATOM 583 C C . ALA A 1 69 ? -9.808 -1.790 -10.788 1.00 97.25 69 ALA A C 1
ATOM 585 O O . ALA A 1 69 ? -10.164 -2.738 -11.497 1.00 97.25 69 ALA A O 1
ATOM 586 N N . ASP A 1 70 ? -8.733 -1.855 -9.997 1.00 96.44 70 ASP A N 1
ATOM 587 C CA . ASP A 1 70 ? -7.935 -3.063 -9.801 1.00 96.44 70 ASP A CA 1
ATOM 588 C C . ASP A 1 70 ? -8.734 -4.117 -9.011 1.00 96.44 70 ASP A C 1
ATOM 590 O O . ASP A 1 70 ? -8.830 -4.117 -7.780 1.00 96.44 70 ASP A O 1
ATOM 594 N N . LYS A 1 71 ? -9.367 -5.032 -9.754 1.00 97.19 71 LYS A N 1
ATOM 595 C CA . LYS A 1 71 ? -10.227 -6.075 -9.182 1.00 97.19 71 LYS A CA 1
ATOM 596 C C . LYS A 1 71 ? -9.457 -7.062 -8.296 1.00 97.19 71 LYS A C 1
ATOM 598 O O . LYS A 1 71 ? -9.980 -7.354 -7.220 1.00 97.19 71 LYS A O 1
ATOM 603 N N . PRO A 1 72 ? -8.280 -7.596 -8.691 1.00 96.62 72 PRO A N 1
ATOM 604 C CA . PRO A 1 72 ? -7.466 -8.423 -7.801 1.00 96.62 72 PRO A CA 1
ATOM 605 C C . PRO A 1 72 ? -7.145 -7.738 -6.470 1.00 96.62 72 PRO A C 1
ATOM 607 O O . PRO A 1 72 ? -7.387 -8.335 -5.418 1.00 96.62 72 PRO A O 1
ATOM 610 N N . ARG A 1 73 ? -6.698 -6.474 -6.503 1.00 96.38 73 ARG A N 1
ATOM 611 C CA . ARG A 1 73 ? -6.429 -5.670 -5.302 1.00 96.38 73 ARG A CA 1
ATOM 612 C C . ARG A 1 73 ? -7.668 -5.565 -4.415 1.00 96.38 73 ARG A C 1
ATOM 614 O O . ARG A 1 73 ? -7.618 -5.898 -3.232 1.00 96.38 73 ARG A O 1
ATOM 621 N N . MET A 1 74 ? -8.805 -5.148 -4.974 1.00 98.19 74 MET A N 1
ATOM 622 C CA . MET A 1 74 ? -10.049 -4.997 -4.206 1.00 98.19 74 MET A CA 1
ATOM 623 C C . MET A 1 74 ? -10.557 -6.327 -3.636 1.00 98.19 74 MET A C 1
ATOM 625 O O . MET A 1 74 ? -11.010 -6.373 -2.490 1.00 98.19 74 MET A O 1
ATOM 629 N N . ALA A 1 75 ? -10.456 -7.418 -4.399 1.00 98.25 75 ALA A N 1
ATOM 630 C CA . ALA A 1 75 ? -10.856 -8.746 -3.948 1.00 98.25 75 ALA A CA 1
ATOM 631 C C . ALA A 1 75 ? -9.981 -9.244 -2.788 1.00 98.25 75 ALA A C 1
ATOM 633 O O . ALA A 1 75 ? -10.519 -9.779 -1.816 1.00 98.25 75 ALA A O 1
ATOM 634 N N . PHE A 1 76 ? -8.663 -9.028 -2.865 1.00 98.00 76 PHE A N 1
ATOM 635 C CA . PHE A 1 76 ? -7.718 -9.377 -1.805 1.00 98.00 76 PHE A CA 1
ATOM 636 C C . PHE A 1 76 ? -8.081 -8.689 -0.485 1.00 98.00 76 PHE A C 1
ATOM 638 O O . PHE A 1 76 ? -8.317 -9.366 0.518 1.00 98.00 76 PHE A O 1
ATOM 645 N N . TYR A 1 77 ? -8.210 -7.360 -0.496 1.00 98.50 77 TYR A N 1
ATOM 646 C CA . TYR A 1 77 ? -8.523 -6.599 0.714 1.00 98.50 77 TYR A CA 1
ATOM 647 C C . TYR A 1 77 ? -9.903 -6.931 1.276 1.00 98.50 77 TYR A C 1
ATOM 649 O O . TYR A 1 77 ? -10.047 -7.120 2.484 1.00 98.50 77 TYR A O 1
ATOM 657 N N . HIS A 1 78 ? -10.916 -7.060 0.417 1.00 98.44 78 HIS A N 1
ATOM 658 C CA . HIS A 1 78 ? -12.255 -7.441 0.857 1.00 98.44 78 HIS A CA 1
ATOM 659 C C . HIS A 1 78 ? -12.253 -8.820 1.540 1.00 98.44 78 HIS A C 1
ATOM 661 O O . HIS A 1 78 ? -12.856 -8.981 2.601 1.00 98.44 78 HIS A O 1
ATOM 667 N N . ALA A 1 79 ? -11.538 -9.804 0.981 1.00 98.50 79 ALA A N 1
ATOM 668 C CA . ALA A 1 79 ? -11.415 -11.137 1.570 1.00 98.50 79 ALA A CA 1
ATOM 669 C C . ALA A 1 79 ? -10.623 -11.128 2.888 1.00 98.50 79 ALA A C 1
ATOM 671 O O . ALA A 1 79 ? -11.053 -11.752 3.862 1.00 98.50 79 ALA A O 1
ATOM 672 N N . ALA A 1 80 ? -9.501 -10.403 2.943 1.00 98.31 80 ALA A N 1
ATOM 673 C CA . ALA A 1 80 ? -8.681 -10.279 4.146 1.00 98.31 80 ALA A CA 1
ATOM 674 C C . ALA A 1 80 ? -9.470 -9.634 5.298 1.00 98.31 80 ALA A C 1
ATOM 676 O O . ALA A 1 80 ? -9.531 -10.192 6.395 1.00 98.31 80 ALA A O 1
ATOM 677 N N . ILE A 1 81 ? -10.154 -8.519 5.029 1.00 98.69 81 ILE A N 1
ATOM 678 C CA . ILE A 1 81 ? -10.992 -7.821 6.012 1.00 98.69 81 ILE A CA 1
ATOM 679 C C . ILE A 1 81 ? -12.148 -8.714 6.467 1.00 98.69 81 ILE A C 1
ATOM 681 O O . ILE A 1 81 ? -12.371 -8.854 7.667 1.00 98.69 81 ILE A O 1
ATOM 685 N N . ALA A 1 82 ? -12.851 -9.374 5.541 1.00 98.38 82 ALA A N 1
ATOM 686 C CA . ALA A 1 82 ? -13.964 -10.259 5.886 1.00 98.38 82 ALA A CA 1
ATOM 687 C C . ALA A 1 82 ? -13.537 -11.419 6.803 1.00 98.38 82 ALA A C 1
ATOM 689 O O . ALA A 1 82 ? -14.288 -11.801 7.708 1.00 98.38 82 ALA A O 1
ATOM 690 N N . ARG A 1 83 ? -12.335 -11.963 6.576 1.00 98.19 83 ARG A N 1
ATOM 691 C CA . ARG A 1 83 ? -11.774 -13.076 7.346 1.00 98.19 83 ARG A CA 1
ATOM 692 C C . ARG A 1 83 ? -11.291 -12.654 8.731 1.00 98.19 83 ARG A C 1
ATOM 694 O O . ARG A 1 83 ? -11.505 -13.401 9.684 1.00 98.19 83 ARG A O 1
ATOM 701 N N . HIS A 1 84 ? -10.624 -11.507 8.834 1.00 98.25 84 HIS A N 1
ATOM 702 C CA . HIS A 1 84 ? -9.842 -11.166 10.022 1.00 98.25 84 HIS A CA 1
ATOM 703 C C . HIS A 1 84 ? -10.485 -10.116 10.924 1.00 98.25 84 HIS A C 1
ATOM 705 O O . HIS A 1 84 ? -10.370 -10.259 12.137 1.00 98.25 84 HIS A O 1
ATOM 711 N N . VAL A 1 85 ? -11.204 -9.132 10.376 1.00 98.56 85 VAL A N 1
ATOM 712 C CA . VAL A 1 85 ? -11.902 -8.131 11.197 1.00 98.56 85 VAL A CA 1
ATOM 713 C C . VAL A 1 85 ? -13.132 -8.769 11.841 1.00 98.56 85 VAL A C 1
ATOM 715 O O . VAL A 1 85 ? -13.961 -9.388 11.163 1.00 98.56 85 VAL A O 1
ATOM 718 N N . GLN A 1 86 ? -13.254 -8.616 13.156 1.00 98.25 86 GLN A N 1
ATOM 719 C CA . GLN A 1 86 ? -14.359 -9.124 13.956 1.00 98.25 86 GLN A CA 1
ATOM 720 C C . GLN A 1 86 ? -15.303 -8.001 14.401 1.00 98.25 86 GLN A C 1
ATOM 722 O O . GLN A 1 86 ? -14.904 -6.840 14.531 1.00 98.25 86 GLN A O 1
ATOM 727 N N . PRO A 1 87 ? -16.585 -8.325 14.655 1.00 98.44 87 PRO A N 1
ATOM 728 C CA . PRO A 1 87 ? -17.481 -7.391 15.308 1.00 98.44 87 PRO A CA 1
ATOM 729 C C . PRO A 1 87 ? -16.920 -6.950 16.662 1.00 98.44 87 PRO A C 1
ATOM 731 O O . PRO A 1 87 ? -16.555 -7.791 17.479 1.00 98.44 87 PRO A O 1
ATOM 734 N N . GLY A 1 88 ? -16.885 -5.642 16.908 1.00 98.00 88 GLY A N 1
ATOM 735 C CA . GLY A 1 88 ? -16.312 -5.076 18.132 1.00 98.00 88 GLY A CA 1
ATOM 736 C C . GLY A 1 88 ? -14.865 -4.584 18.010 1.00 98.00 88 GLY A C 1
ATOM 737 O O . GLY A 1 88 ? -14.430 -3.830 18.878 1.00 98.00 88 GLY A O 1
ATOM 738 N N . ASP A 1 89 ? -14.150 -4.930 16.935 1.00 98.62 89 ASP A N 1
ATOM 739 C CA . ASP A 1 89 ? -12.759 -4.502 16.743 1.00 98.62 89 ASP A CA 1
ATOM 740 C C . ASP A 1 89 ? -12.638 -2.981 16.599 1.00 98.62 89 ASP A C 1
ATOM 742 O O . ASP A 1 89 ? -13.489 -2.316 15.993 1.00 98.62 89 ASP A O 1
ATOM 746 N N . ARG A 1 90 ? -11.531 -2.429 17.101 1.00 98.75 90 ARG A N 1
ATOM 747 C CA . ARG A 1 90 ? -11.060 -1.087 16.744 1.00 98.75 90 ARG A CA 1
ATOM 748 C C . ARG A 1 90 ? -10.031 -1.200 15.631 1.00 98.75 90 ARG A C 1
ATOM 750 O O . ARG A 1 90 ? -9.030 -1.896 15.781 1.00 98.75 90 ARG A O 1
ATOM 757 N N . VAL A 1 91 ? -10.263 -0.498 14.530 1.00 98.81 91 VAL A N 1
ATOM 758 C CA . VAL A 1 91 ? -9.464 -0.628 13.307 1.00 98.81 91 VAL A CA 1
ATOM 759 C C . VAL A 1 91 ? -8.840 0.713 12.936 1.00 98.81 91 VAL A C 1
ATOM 761 O O . VAL A 1 91 ? -9.482 1.752 13.066 1.00 98.81 91 VAL A O 1
ATOM 764 N N . VAL A 1 92 ? -7.605 0.701 12.447 1.00 98.75 92 VAL A N 1
ATOM 765 C CA . VAL A 1 92 ? -6.993 1.831 11.732 1.00 98.75 92 VAL A CA 1
ATOM 766 C C . VAL A 1 92 ? -6.928 1.489 10.254 1.00 98.75 92 VAL A C 1
ATOM 768 O O . VAL A 1 92 ? -6.552 0.379 9.909 1.00 98.75 92 VAL A O 1
ATOM 771 N N . ASP A 1 93 ? -7.281 2.437 9.396 1.00 98.69 93 ASP A N 1
ATOM 772 C CA . ASP A 1 93 ? -7.055 2.397 7.952 1.00 98.69 93 ASP A CA 1
ATOM 773 C C . ASP A 1 93 ? -6.063 3.512 7.596 1.00 98.69 93 ASP A C 1
ATOM 775 O O . ASP A 1 93 ? -6.425 4.692 7.571 1.00 98.69 93 ASP A O 1
ATOM 779 N N . LEU A 1 94 ? -4.787 3.146 7.445 1.00 97.75 94 LEU A N 1
ATOM 780 C CA . LEU A 1 94 ? -3.682 4.061 7.166 1.00 97.75 94 LEU A CA 1
ATOM 781 C C . LEU A 1 94 ? -3.533 4.276 5.655 1.00 97.75 94 LEU A C 1
ATOM 783 O O . LEU A 1 94 ? -3.272 3.330 4.916 1.00 97.75 94 LEU A O 1
ATOM 787 N N . GLY A 1 95 ? -3.640 5.534 5.219 1.00 95.62 95 GLY A N 1
ATOM 788 C CA . GLY A 1 95 ? -3.692 5.869 3.795 1.00 95.62 95 GLY A CA 1
ATOM 789 C C . GLY A 1 95 ? -5.080 5.583 3.227 1.00 95.62 95 GLY A C 1
ATOM 790 O O . GLY A 1 95 ? -5.214 4.968 2.177 1.00 95.62 95 GLY A O 1
ATOM 791 N N . THR A 1 96 ? -6.131 5.980 3.956 1.00 97.69 96 THR A N 1
ATOM 792 C CA . THR A 1 96 ? -7.506 5.533 3.674 1.00 97.69 96 THR A CA 1
ATOM 793 C C . THR A 1 96 ? -8.015 5.917 2.276 1.00 97.69 96 THR A C 1
ATOM 795 O O . THR A 1 96 ? -8.950 5.292 1.763 1.00 97.69 96 THR A O 1
ATOM 798 N N . GLY A 1 97 ? -7.445 6.953 1.642 1.00 96.81 97 GLY A N 1
ATOM 799 C CA . GLY A 1 97 ? -7.874 7.426 0.333 1.00 96.81 97 GLY A CA 1
ATOM 800 C C . GLY A 1 97 ? -9.372 7.740 0.310 1.00 96.81 97 GLY A C 1
ATOM 801 O O . GLY A 1 97 ? -9.888 8.543 1.087 1.00 96.81 97 GLY A O 1
ATOM 802 N N . THR A 1 98 ? -10.108 7.065 -0.571 1.00 97.62 98 THR A N 1
ATOM 803 C CA . THR A 1 98 ? -11.575 7.186 -0.674 1.00 97.62 98 THR A CA 1
ATOM 804 C C . THR A 1 98 ? -12.360 6.567 0.490 1.00 97.62 98 THR A C 1
ATOM 806 O O . THR A 1 98 ? -13.582 6.720 0.537 1.00 97.62 98 THR A O 1
ATOM 809 N N . GLY A 1 99 ? -11.707 5.894 1.440 1.00 98.25 99 GLY A N 1
ATOM 810 C CA . GLY A 1 99 ? -12.355 5.275 2.598 1.00 98.25 99 GLY A CA 1
ATOM 811 C C . GLY A 1 99 ? -12.905 3.873 2.349 1.00 98.25 99 GLY A C 1
ATOM 812 O O . GLY A 1 99 ? -13.710 3.388 3.143 1.00 98.25 99 GLY A O 1
ATOM 813 N N . ILE A 1 100 ? -12.531 3.221 1.244 1.00 98.62 100 ILE A N 1
ATOM 814 C CA . ILE A 1 100 ? -13.109 1.926 0.860 1.00 98.62 100 ILE A CA 1
ATOM 815 C C . ILE A 1 100 ? -12.764 0.805 1.852 1.00 98.62 100 ILE A C 1
ATOM 817 O O . ILE A 1 100 ? -13.651 0.036 2.229 1.00 98.62 100 ILE A O 1
ATOM 821 N N . LEU A 1 101 ? -11.516 0.739 2.332 1.00 98.75 101 LEU A N 1
ATOM 822 C CA . LEU A 1 101 ? -11.088 -0.281 3.296 1.00 98.75 101 LEU A CA 1
ATOM 823 C C . LEU A 1 101 ? -11.728 -0.034 4.664 1.00 98.75 101 LEU A C 1
ATOM 825 O O . LEU A 1 101 ? -12.303 -0.957 5.250 1.00 98.75 101 LEU A O 1
ATOM 829 N N . ALA A 1 102 ? -11.754 1.224 5.114 1.00 98.75 102 ALA A N 1
ATOM 830 C CA . ALA A 1 102 ? -12.512 1.631 6.291 1.00 98.75 102 ALA A CA 1
ATOM 831 C C . ALA A 1 102 ? -14.000 1.248 6.202 1.00 98.75 102 ALA A C 1
ATOM 833 O O . ALA A 1 102 ? -14.567 0.740 7.171 1.00 98.75 102 ALA A O 1
ATOM 834 N N . ALA A 1 103 ? -14.636 1.421 5.038 1.00 98.69 103 ALA A N 1
ATOM 835 C CA . ALA A 1 103 ? -16.028 1.030 4.823 1.00 98.69 103 ALA A CA 1
ATOM 836 C C . ALA A 1 103 ? -16.233 -0.495 4.878 1.00 98.69 103 ALA A C 1
ATOM 838 O O . ALA A 1 103 ? -17.254 -0.954 5.399 1.00 98.69 103 ALA A O 1
ATOM 839 N N . PHE A 1 104 ? -15.287 -1.295 4.378 1.00 98.69 104 PHE A N 1
ATOM 840 C CA . PHE A 1 104 ? -15.332 -2.754 4.522 1.00 98.69 104 PHE A CA 1
ATOM 841 C C . PHE A 1 104 ? -15.209 -3.184 5.987 1.00 98.69 104 PHE A C 1
ATOM 843 O O . PHE A 1 104 ? -16.022 -3.988 6.447 1.00 98.69 104 PHE A O 1
ATOM 850 N N . ALA A 1 105 ? -14.267 -2.609 6.739 1.00 98.75 105 ALA A N 1
ATOM 851 C CA . ALA A 1 105 ? -14.110 -2.886 8.168 1.00 98.75 105 ALA A CA 1
ATOM 852 C C . ALA A 1 105 ? -15.361 -2.484 8.968 1.00 98.75 105 ALA A C 1
ATOM 854 O O . ALA A 1 105 ? -15.873 -3.264 9.774 1.00 98.75 105 ALA A O 1
ATOM 855 N N . ALA A 1 106 ? -15.917 -1.307 8.674 1.00 98.62 106 ALA A N 1
ATOM 856 C CA . ALA A 1 106 ? -17.163 -0.824 9.256 1.00 98.62 106 ALA A CA 1
ATOM 857 C C . ALA A 1 106 ? -18.331 -1.793 9.021 1.00 98.62 106 ALA A C 1
ATOM 859 O O . ALA A 1 106 ? -19.008 -2.189 9.970 1.00 98.62 106 ALA A O 1
ATOM 860 N N . ARG A 1 107 ? -18.533 -2.235 7.771 1.00 98.19 107 ARG A N 1
ATOM 861 C CA . ARG A 1 107 ? -19.580 -3.206 7.402 1.00 98.19 107 ARG A CA 1
ATOM 862 C C . ARG A 1 107 ? -19.377 -4.578 8.034 1.00 98.19 107 ARG A C 1
ATOM 864 O O . ARG A 1 107 ? -20.351 -5.301 8.228 1.00 98.19 107 ARG A O 1
ATOM 871 N N . ARG A 1 108 ? -18.135 -4.941 8.360 1.00 98.00 108 ARG A N 1
ATOM 872 C CA . ARG A 1 108 ? -17.822 -6.200 9.042 1.00 98.00 108 ARG A CA 1
ATOM 873 C C . ARG A 1 108 ? -18.223 -6.197 10.523 1.00 98.00 108 ARG A C 1
ATOM 875 O O . ARG A 1 108 ? -18.301 -7.273 11.121 1.00 98.00 108 ARG A O 1
ATOM 882 N N . GLY A 1 109 ? -18.545 -5.023 11.071 1.00 97.88 109 GLY A N 1
ATOM 883 C CA . GLY A 1 109 ? -19.019 -4.838 12.440 1.00 97.88 109 GLY A CA 1
ATOM 884 C C . GLY A 1 109 ? -17.975 -4.257 13.391 1.00 97.88 109 GLY A C 1
ATOM 885 O O . GLY A 1 109 ? -18.189 -4.323 14.602 1.00 97.88 109 GLY A O 1
ATOM 886 N N . ALA A 1 110 ? -16.861 -3.712 12.884 1.00 98.50 110 ALA A N 1
ATOM 887 C CA . ALA A 1 110 ? -15.885 -3.010 13.718 1.00 98.50 110 ALA A CA 1
ATOM 888 C C . ALA A 1 110 ? -16.597 -1.982 14.618 1.00 98.50 110 ALA A C 1
ATOM 890 O O . ALA A 1 110 ? -17.468 -1.244 14.155 1.00 98.50 110 ALA A O 1
ATOM 891 N N . ALA A 1 111 ? -16.249 -1.921 15.903 1.00 98.19 111 ALA A N 1
ATOM 892 C CA . ALA A 1 111 ? -16.850 -0.949 16.817 1.00 98.19 111 ALA A CA 1
ATOM 893 C C . ALA A 1 111 ? -16.489 0.485 16.415 1.00 98.19 111 ALA A C 1
ATOM 895 O O . ALA A 1 111 ? -17.318 1.391 16.511 1.00 98.19 111 ALA A O 1
ATOM 896 N N . LYS A 1 112 ? -15.250 0.683 15.954 1.00 98.31 112 LYS A N 1
ATOM 897 C CA . LYS A 1 112 ? -14.750 1.976 15.497 1.00 98.31 112 LYS A CA 1
ATOM 898 C C . LYS A 1 112 ? -13.639 1.799 14.472 1.00 98.31 112 LYS A C 1
ATOM 900 O O . LYS A 1 112 ? -12.769 0.949 14.646 1.00 98.31 112 LYS A O 1
ATOM 905 N N . VAL A 1 113 ? -13.648 2.632 13.437 1.00 98.81 113 VAL A N 1
ATOM 906 C CA . VAL A 1 113 ? -12.580 2.690 12.436 1.00 98.81 113 VAL A CA 1
ATOM 907 C C . VAL A 1 113 ? -11.992 4.097 12.391 1.00 98.81 113 VAL A C 1
ATOM 909 O O . VAL A 1 113 ? -12.731 5.061 12.213 1.00 98.81 113 VAL A O 1
ATOM 912 N N . TYR A 1 114 ? -10.675 4.223 12.524 1.00 98.75 114 TYR A N 1
ATOM 913 C CA . TYR A 1 114 ? -9.937 5.464 12.299 1.00 98.75 114 TYR A CA 1
ATOM 914 C C . TYR A 1 114 ? -9.378 5.461 10.877 1.00 98.75 114 TYR A C 1
ATOM 916 O O . TYR A 1 114 ? -8.453 4.715 10.574 1.00 98.75 114 TYR A O 1
ATOM 924 N N . ALA A 1 115 ? -9.944 6.286 10.005 1.00 98.56 115 ALA A N 1
ATOM 925 C CA . ALA A 1 115 ? -9.548 6.407 8.608 1.00 98.56 115 ALA A CA 1
ATOM 926 C C . ALA A 1 115 ? -8.578 7.587 8.449 1.00 98.56 115 ALA A C 1
ATOM 928 O O . ALA A 1 115 ? -8.990 8.751 8.459 1.00 98.56 115 ALA A O 1
ATOM 929 N N . ILE A 1 116 ? -7.280 7.293 8.369 1.00 98.06 116 ILE A N 1
ATOM 930 C CA . ILE A 1 116 ? -6.201 8.284 8.435 1.00 98.06 116 ILE A CA 1
ATOM 931 C C . ILE A 1 116 ? -5.677 8.560 7.032 1.00 98.06 116 ILE A C 1
ATOM 933 O O . ILE A 1 116 ? -5.242 7.653 6.326 1.00 98.06 116 ILE A O 1
ATOM 937 N N . ASP A 1 117 ? -5.669 9.829 6.649 1.00 95.56 117 ASP A N 1
ATOM 938 C CA . ASP A 1 117 ? -5.034 10.307 5.423 1.00 95.56 117 ASP A CA 1
ATOM 939 C C . ASP A 1 117 ? -4.678 11.787 5.613 1.00 95.56 117 ASP A C 1
ATOM 941 O O . ASP A 1 117 ? -5.345 12.501 6.360 1.00 95.56 117 ASP A O 1
ATOM 945 N N . HIS A 1 118 ? -3.615 12.271 4.981 1.00 90.50 118 HIS A N 1
ATOM 946 C CA . HIS A 1 118 ? -3.188 13.670 5.104 1.00 90.50 118 HIS A CA 1
ATOM 947 C C . HIS A 1 118 ? -3.585 14.519 3.888 1.00 90.50 118 HIS A C 1
ATOM 949 O O . HIS A 1 118 ? -3.368 15.732 3.892 1.00 90.50 118 HIS A O 1
ATOM 955 N N . SER A 1 119 ? -4.168 13.902 2.861 1.00 91.19 119 SER A N 1
ATOM 956 C CA . SER A 1 119 ? -4.520 14.542 1.601 1.00 91.19 119 SER A CA 1
ATOM 957 C C . SER A 1 119 ? -5.965 15.062 1.574 1.00 91.19 119 SER A C 1
ATOM 959 O O . SER A 1 119 ? -6.806 14.776 2.434 1.00 91.19 119 SER A O 1
ATOM 961 N N . ALA A 1 120 ? -6.283 15.853 0.545 1.00 90.69 120 ALA A N 1
ATOM 962 C CA . ALA A 1 120 ? -7.607 16.453 0.372 1.00 90.69 120 ALA A CA 1
ATOM 963 C C . ALA A 1 120 ? -8.719 15.433 0.039 1.00 90.69 120 ALA A C 1
ATOM 965 O O . ALA A 1 120 ? -9.907 15.777 0.104 1.00 90.69 120 ALA A O 1
ATOM 966 N N . ILE A 1 121 ? -8.362 14.180 -0.277 1.00 94.88 121 ILE A N 1
ATOM 967 C CA . ILE A 1 121 ? -9.308 13.123 -0.659 1.00 94.88 121 ILE A CA 1
ATOM 968 C C . ILE A 1 121 ? -10.318 12.801 0.447 1.00 94.88 121 ILE A C 1
ATOM 970 O O . ILE A 1 121 ? -11.454 12.424 0.152 1.00 94.88 121 ILE A O 1
ATOM 974 N N . LEU A 1 122 ? -9.972 13.052 1.717 1.00 96.06 122 LEU A N 1
ATOM 975 C CA . LEU A 1 122 ? -10.856 12.805 2.858 1.00 96.06 122 LEU A CA 1
ATOM 976 C C . LEU A 1 122 ? -12.201 13.524 2.755 1.00 96.06 122 LEU A C 1
ATOM 978 O O . LEU A 1 122 ? -13.204 13.040 3.281 1.00 96.06 122 LEU A O 1
ATOM 982 N N . LYS A 1 123 ? -12.265 14.666 2.061 1.00 96.06 123 LYS A N 1
ATOM 983 C CA . LYS A 1 123 ? -13.542 15.340 1.785 1.00 96.06 123 LYS A CA 1
ATOM 984 C C . LYS A 1 123 ? -14.490 14.429 0.995 1.00 96.06 123 LYS A C 1
ATOM 986 O O . LYS A 1 123 ? -15.685 14.356 1.297 1.00 96.06 123 LYS A O 1
ATOM 991 N N . HIS A 1 124 ? -13.956 13.735 -0.005 1.00 96.94 124 HIS A N 1
ATOM 992 C CA . HIS A 1 124 ? -14.698 12.781 -0.821 1.00 96.94 124 HIS A CA 1
ATOM 993 C C . HIS A 1 124 ? -14.984 11.496 -0.045 1.00 96.94 124 HIS A C 1
ATOM 995 O O . HIS A 1 124 ? -16.122 11.033 -0.079 1.00 96.94 124 HIS A O 1
ATOM 1001 N N . ALA A 1 125 ? -14.025 10.997 0.738 1.00 98.06 125 ALA A N 1
ATOM 1002 C CA . ALA A 1 125 ? -14.222 9.827 1.595 1.00 98.06 125 ALA A CA 1
ATOM 1003 C C . ALA A 1 125 ? -15.396 10.005 2.576 1.00 98.06 125 ALA A C 1
ATOM 1005 O O . ALA A 1 125 ? -16.278 9.151 2.666 1.00 98.06 125 ALA A O 1
ATOM 1006 N N . ARG A 1 126 ? -15.496 11.175 3.225 1.00 98.38 126 ARG A N 1
ATOM 1007 C CA . ARG A 1 126 ? -16.641 11.524 4.090 1.00 98.38 126 ARG A CA 1
ATOM 1008 C C . ARG A 1 126 ? -17.968 11.549 3.329 1.00 98.38 126 ARG A C 1
ATOM 1010 O O . ARG A 1 126 ? -18.980 11.082 3.844 1.00 98.38 126 ARG A O 1
ATOM 1017 N N . THR A 1 127 ? -17.967 12.087 2.108 1.00 98.19 127 THR A N 1
ATOM 1018 C CA . THR A 1 127 ? -19.164 12.135 1.249 1.00 98.19 127 THR A CA 1
ATOM 1019 C C . THR A 1 127 ? -19.610 10.723 0.860 1.00 98.19 127 THR A C 1
ATOM 1021 O O . THR A 1 127 ? -20.798 10.412 0.928 1.00 98.19 127 THR A O 1
ATOM 1024 N N . LEU A 1 128 ? -18.661 9.852 0.505 1.00 98.25 128 LEU A N 1
ATOM 1025 C CA . LEU A 1 128 ? -18.912 8.448 0.182 1.00 98.25 128 LEU A CA 1
ATOM 1026 C C . LEU A 1 128 ? -19.460 7.687 1.390 1.00 98.25 128 LEU A C 1
ATOM 1028 O O . LEU A 1 128 ? -20.464 6.990 1.249 1.00 98.25 128 LEU A O 1
ATOM 1032 N N . ALA A 1 129 ? -18.861 7.854 2.570 1.00 98.62 129 ALA A N 1
ATOM 1033 C CA . ALA A 1 129 ? -19.342 7.235 3.802 1.00 98.62 129 ALA A CA 1
ATOM 1034 C C . ALA A 1 129 ? -20.788 7.639 4.118 1.00 98.62 129 ALA A C 1
ATOM 1036 O O . ALA A 1 129 ? -21.635 6.766 4.309 1.00 98.62 129 ALA A O 1
ATOM 1037 N N . ALA A 1 130 ? -21.098 8.939 4.066 1.00 98.38 130 ALA A N 1
ATOM 1038 C CA . ALA A 1 130 ? -22.452 9.441 4.294 1.00 98.38 130 ALA A CA 1
ATOM 1039 C C . ALA A 1 130 ? -23.458 8.877 3.274 1.00 98.38 130 ALA A C 1
ATOM 1041 O O . ALA A 1 130 ? -24.513 8.368 3.654 1.00 98.38 130 ALA A O 1
ATOM 1042 N N . ALA A 1 131 ? -23.115 8.893 1.982 1.00 98.50 131 ALA A N 1
ATOM 1043 C CA . ALA A 1 131 ? -23.970 8.356 0.921 1.00 98.50 131 ALA A CA 1
ATOM 1044 C C . ALA A 1 131 ? -24.217 6.840 1.053 1.00 98.50 131 ALA A C 1
ATOM 1046 O O . ALA A 1 131 ? -25.263 6.342 0.637 1.00 98.50 131 ALA A O 1
ATOM 1047 N N . ASN A 1 132 ? -23.274 6.109 1.654 1.00 98.56 132 ASN A N 1
ATOM 1048 C CA . ASN A 1 132 ? -23.334 4.660 1.845 1.00 98.56 132 ASN A CA 1
ATOM 1049 C C . ASN A 1 132 ? -23.765 4.233 3.259 1.00 98.56 132 ASN A C 1
ATOM 1051 O O . ASN A 1 132 ? -23.717 3.037 3.553 1.00 98.56 132 ASN A O 1
ATOM 1055 N N . ARG A 1 133 ? -24.205 5.176 4.108 1.00 98.19 133 ARG A N 1
ATOM 1056 C CA . ARG A 1 133 ? -24.636 4.936 5.501 1.00 98.19 133 ARG A CA 1
ATOM 1057 C C . ARG A 1 133 ? -23.565 4.238 6.350 1.00 98.19 133 ARG A C 1
ATOM 1059 O O . ARG A 1 133 ? -23.843 3.274 7.057 1.00 98.19 133 ARG A O 1
ATOM 1066 N N . ILE A 1 134 ? -22.327 4.708 6.234 1.00 98.31 134 ILE A N 1
ATOM 1067 C CA . ILE A 1 134 ? -21.199 4.277 7.062 1.00 98.31 134 ILE A CA 1
ATOM 1068 C C . ILE A 1 134 ? -21.013 5.304 8.184 1.00 98.31 134 ILE A C 1
ATOM 1070 O O . ILE A 1 134 ? -20.642 6.445 7.916 1.00 98.31 134 ILE A O 1
ATOM 1074 N N . GLU A 1 135 ? -21.295 4.908 9.427 1.00 94.44 135 GLU A N 1
ATOM 1075 C CA . GLU A 1 135 ? -21.428 5.837 10.566 1.00 94.44 135 GLU A CA 1
ATOM 1076 C C . GLU A 1 135 ? -20.314 5.693 11.619 1.00 94.44 135 GLU A C 1
ATOM 1078 O O . GLU A 1 135 ? -19.989 6.647 12.318 1.00 94.44 135 GLU A O 1
ATOM 1083 N N . ASN A 1 136 ? -19.685 4.522 11.711 1.00 96.06 136 ASN A N 1
ATOM 1084 C CA . ASN A 1 136 ? -18.660 4.159 12.701 1.00 96.06 136 ASN A CA 1
ATOM 1085 C C . ASN A 1 136 ? -17.215 4.417 12.225 1.00 96.06 136 ASN A C 1
ATOM 1087 O O . ASN A 1 136 ? -16.274 3.809 12.743 1.00 96.06 136 ASN A O 1
ATOM 1091 N N . VAL A 1 137 ? -17.032 5.313 11.248 1.00 98.50 137 VAL A N 1
ATOM 1092 C CA . VAL A 1 137 ? -15.716 5.703 10.716 1.00 98.50 137 VAL A CA 1
ATOM 1093 C C . VAL A 1 137 ? -15.396 7.146 11.104 1.00 98.50 137 VAL A C 1
ATOM 1095 O O . VAL A 1 137 ? -16.086 8.087 10.710 1.00 98.50 137 VAL A O 1
ATOM 1098 N N . GLU A 1 138 ? -14.302 7.331 11.834 1.00 98.25 138 GLU A N 1
ATOM 1099 C CA . GLU A 1 138 ? -13.711 8.629 12.128 1.00 98.25 138 GLU A CA 1
ATOM 1100 C C . GLU A 1 138 ? -12.590 8.919 11.128 1.00 98.25 138 GLU A C 1
ATOM 1102 O O . GLU A 1 138 ? -11.516 8.329 11.187 1.00 98.25 138 GLU A O 1
ATOM 1107 N N . PHE A 1 139 ? -12.830 9.846 10.203 1.00 98.31 139 PHE A N 1
ATOM 1108 C CA . PHE A 1 139 ? -11.787 10.295 9.285 1.00 98.31 139 PHE A CA 1
ATOM 1109 C C . PHE A 1 139 ? -10.887 11.332 9.965 1.00 98.31 139 PHE A C 1
ATOM 1111 O O . PHE A 1 139 ? -11.389 12.339 10.480 1.00 98.31 139 PHE A O 1
ATOM 1118 N N . VAL A 1 140 ? -9.570 11.141 9.906 1.00 97.88 140 VAL A N 1
ATOM 1119 C CA . VAL A 1 140 ? -8.578 11.982 10.588 1.00 97.88 140 VAL A CA 1
ATOM 1120 C C . VAL A 1 140 ? -7.575 12.530 9.575 1.00 97.88 140 VAL A C 1
ATOM 1122 O O . VAL A 1 140 ? -6.794 11.783 8.993 1.00 97.88 140 VAL A O 1
ATOM 1125 N N . ALA A 1 141 ? -7.598 13.852 9.382 1.00 95.81 141 ALA A N 1
ATOM 1126 C CA . ALA A 1 141 ? -6.741 14.560 8.431 1.00 95.81 141 ALA A CA 1
ATOM 1127 C C . ALA A 1 141 ? -5.344 14.813 9.019 1.00 95.81 141 ALA A C 1
ATOM 1129 O O . ALA A 1 141 ? -5.055 15.909 9.503 1.00 95.81 141 ALA A O 1
ATOM 1130 N N . THR A 1 142 ? -4.497 13.785 9.060 1.00 94.00 142 THR A N 1
ATOM 1131 C CA . THR A 1 142 ? -3.163 13.870 9.666 1.00 94.00 142 THR A CA 1
ATOM 1132 C C . THR A 1 142 ? -2.203 12.832 9.090 1.00 94.00 142 THR A C 1
ATOM 1134 O O . THR A 1 142 ? -2.606 11.870 8.445 1.00 94.00 142 THR A O 1
ATOM 1137 N N . HIS A 1 143 ? -0.913 13.021 9.355 1.00 92.69 143 HIS A N 1
ATOM 1138 C CA . HIS A 1 143 ? 0.101 11.995 9.123 1.00 92.69 143 HIS A CA 1
ATOM 1139 C C . HIS A 1 143 ? 0.094 10.980 10.278 1.00 92.69 143 HIS A C 1
ATOM 1141 O O . HIS A 1 143 ? -0.092 11.374 11.433 1.00 92.69 143 HIS A O 1
ATOM 1147 N N . SER A 1 144 ? 0.354 9.700 9.995 1.00 93.38 144 SER A N 1
ATOM 1148 C CA . SER A 1 144 ? 0.330 8.601 10.981 1.00 93.38 144 SER A CA 1
ATOM 1149 C C . SER A 1 144 ? 1.162 8.877 12.234 1.00 93.38 144 SER A C 1
ATOM 1151 O O . SER A 1 144 ? 0.681 8.691 13.349 1.00 93.38 144 SER A O 1
ATOM 1153 N N . THR A 1 145 ? 2.368 9.421 12.064 1.00 92.44 145 THR A N 1
ATOM 1154 C CA . THR A 1 145 ? 3.286 9.798 13.159 1.00 92.44 145 THR A CA 1
ATOM 1155 C C . THR A 1 145 ? 2.716 10.822 14.148 1.00 92.44 145 THR A C 1
ATOM 1157 O O . THR A 1 145 ? 3.236 10.976 15.248 1.00 92.44 145 THR A O 1
ATOM 1160 N N . ARG A 1 146 ? 1.653 11.546 13.777 1.00 94.38 146 ARG A N 1
ATOM 1161 C CA . ARG A 1 146 ? 0.941 12.501 14.647 1.00 94.38 146 ARG A CA 1
ATOM 1162 C C . ARG A 1 146 ? -0.405 11.973 15.135 1.00 94.38 146 ARG A C 1
ATOM 1164 O O . ARG A 1 146 ? -1.067 12.649 15.916 1.00 94.38 146 ARG A O 1
ATOM 1171 N N . PHE A 1 147 ? -0.841 10.822 14.638 1.00 96.50 147 PHE A N 1
ATOM 1172 C CA . PHE A 1 147 ? -2.074 10.189 15.072 1.00 96.50 147 PHE A CA 1
ATOM 1173 C C . PHE A 1 147 ? -1.864 9.455 16.397 1.00 96.50 147 PHE A C 1
ATOM 1175 O O . PHE A 1 147 ? -0.852 8.784 16.601 1.00 96.50 147 PHE A O 1
ATOM 1182 N N . SER A 1 148 ? -2.858 9.537 17.272 1.00 94.62 148 SER A N 1
ATOM 1183 C CA . SER A 1 148 ? -2.954 8.765 18.507 1.00 94.62 148 SER A CA 1
ATOM 1184 C C . SER A 1 148 ? -4.386 8.268 18.662 1.00 94.62 148 SER A C 1
ATOM 1186 O O . SER A 1 148 ? -5.319 9.024 18.392 1.00 94.62 148 SER A O 1
ATOM 1188 N N . ALA A 1 149 ? -4.556 7.036 19.135 1.00 93.81 149 ALA A N 1
ATOM 1189 C CA . ALA A 1 149 ? -5.853 6.504 19.532 1.00 93.81 149 ALA A CA 1
ATOM 1190 C C . ALA A 1 149 ? -5.995 6.566 21.061 1.00 93.81 149 ALA A C 1
ATOM 1192 O O . ALA A 1 149 ? -5.014 6.378 21.779 1.00 93.81 149 ALA A O 1
ATOM 1193 N N . GLU A 1 150 ? -7.207 6.831 21.555 1.00 91.56 150 GLU A N 1
ATOM 1194 C CA . GLU A 1 150 ? -7.502 6.828 23.000 1.00 91.56 150 GLU A CA 1
ATOM 1195 C C . GLU A 1 150 ? -7.323 5.433 23.610 1.00 91.56 150 GLU A C 1
ATOM 1197 O O . GLU A 1 150 ? -6.851 5.289 24.736 1.00 91.56 150 GLU A O 1
ATOM 1202 N N . GLU A 1 151 ? -7.670 4.402 22.841 1.00 95.25 151 GLU A N 1
ATOM 1203 C CA . GLU A 1 151 ? -7.494 3.002 23.196 1.00 95.25 151 GLU A CA 1
ATOM 1204 C C . GLU A 1 151 ? -6.665 2.299 22.114 1.00 95.25 151 GLU A C 1
ATOM 1206 O O . GLU A 1 151 ? -6.833 2.607 20.928 1.00 95.25 151 GLU A O 1
ATOM 1211 N N . PRO A 1 152 ? -5.818 1.322 22.486 1.00 97.44 152 PRO A N 1
ATOM 1212 C CA . PRO A 1 152 ? -5.129 0.485 21.516 1.00 97.44 152 PRO A CA 1
ATOM 1213 C C . PRO A 1 152 ? -6.094 -0.183 20.528 1.00 97.44 152 PRO A C 1
ATOM 1215 O O . PRO A 1 152 ? -7.236 -0.519 20.872 1.00 97.44 152 PRO A O 1
ATOM 1218 N N . VAL A 1 153 ? -5.613 -0.408 19.309 1.00 98.56 153 VAL A N 1
ATOM 1219 C CA . VAL A 1 153 ? -6.394 -0.932 18.183 1.00 98.56 153 VAL A CA 1
ATOM 1220 C C . VAL A 1 153 ? -6.133 -2.420 17.970 1.00 98.56 153 VAL A C 1
ATOM 1222 O O . VAL A 1 153 ? -5.069 -2.936 18.309 1.00 98.56 153 VAL A O 1
ATOM 1225 N N . ASP A 1 154 ? -7.131 -3.118 17.442 1.00 98.81 154 ASP A N 1
ATOM 1226 C CA . ASP A 1 154 ? -7.099 -4.559 17.180 1.00 98.81 154 ASP A CA 1
ATOM 1227 C C . ASP A 1 154 ? -6.468 -4.868 15.818 1.00 98.81 154 ASP A C 1
ATOM 1229 O O . ASP A 1 154 ? -5.751 -5.857 15.674 1.00 98.81 154 ASP A O 1
ATOM 1233 N N . VAL A 1 155 ? -6.715 -4.007 14.823 1.00 98.81 155 VAL A N 1
ATOM 1234 C CA . VAL A 1 155 ? -6.267 -4.213 13.440 1.00 98.81 155 VAL A CA 1
ATOM 1235 C C . VAL A 1 155 ? -5.746 -2.911 12.830 1.00 98.81 155 VAL A C 1
ATOM 1237 O O . VAL A 1 155 ? -6.402 -1.872 12.914 1.00 98.81 155 VAL A O 1
ATOM 1240 N N . ILE A 1 156 ? -4.595 -2.976 12.162 1.00 98.75 156 ILE A N 1
ATOM 1241 C CA . ILE A 1 156 ? -4.092 -1.943 11.249 1.00 98.75 156 ILE A CA 1
ATOM 1242 C C . ILE A 1 156 ? -4.263 -2.453 9.815 1.00 98.75 156 ILE A C 1
ATOM 1244 O O . ILE A 1 156 ? -3.663 -3.451 9.421 1.00 98.75 156 ILE A O 1
ATOM 1248 N N . LEU A 1 157 ? -5.083 -1.760 9.037 1.00 98.69 157 LEU A N 1
ATOM 1249 C CA . LEU A 1 157 ? -5.182 -1.872 7.587 1.00 98.69 157 LEU A CA 1
ATOM 1250 C C . LEU A 1 157 ? -4.288 -0.806 6.955 1.00 98.69 157 LEU A C 1
ATOM 1252 O O . LEU A 1 157 ? -4.204 0.316 7.462 1.00 98.69 157 LEU A O 1
ATOM 1256 N N . HIS A 1 158 ? -3.648 -1.145 5.843 1.00 97.06 158 HIS A N 1
ATOM 1257 C CA . HIS A 1 158 ? -2.932 -0.180 5.013 1.00 97.06 158 HIS A CA 1
ATOM 1258 C C . HIS A 1 158 ? -2.890 -0.653 3.562 1.00 97.06 158 HIS A C 1
ATOM 1260 O O . HIS A 1 158 ? -2.964 -1.853 3.283 1.00 97.06 158 HIS A O 1
ATOM 1266 N N . GLU A 1 159 ? -2.758 0.297 2.647 1.00 94.44 159 GLU A N 1
ATOM 1267 C CA . GLU A 1 159 ? -2.395 0.053 1.255 1.00 94.44 159 GLU A CA 1
ATOM 1268 C C . GLU A 1 159 ? -1.462 1.184 0.832 1.00 94.44 159 GLU A C 1
ATOM 1270 O O . GLU A 1 159 ? -1.902 2.275 0.498 1.00 94.44 159 GLU A O 1
ATOM 1275 N N . GLN A 1 160 ? -0.160 0.949 0.987 1.00 88.19 160 GLN A N 1
ATOM 1276 C CA . GLN A 1 160 ? 0.896 1.922 0.677 1.00 88.19 160 GLN A CA 1
ATOM 1277 C C . GLN A 1 160 ? 2.037 1.268 -0.121 1.00 88.19 160 GLN A C 1
ATOM 1279 O O . GLN A 1 160 ? 3.159 1.774 -0.160 1.00 88.19 160 GLN A O 1
ATOM 1284 N N . MET A 1 161 ? 1.774 0.093 -0.707 1.00 90.00 161 MET A N 1
ATOM 1285 C CA . MET A 1 161 ? 2.726 -0.597 -1.568 1.00 90.00 161 MET A CA 1
ATOM 1286 C C . MET A 1 161 ? 2.795 0.131 -2.911 1.00 90.00 161 MET A C 1
ATOM 1288 O O . MET A 1 161 ? 1.784 0.241 -3.600 1.00 90.00 161 MET A O 1
ATOM 1292 N N . GLY A 1 162 ? 3.984 0.588 -3.300 1.00 84.81 162 GLY A N 1
ATOM 1293 C CA . GLY A 1 162 ? 4.203 1.146 -4.638 1.00 84.81 162 GLY A CA 1
ATOM 1294 C C . GLY A 1 162 ? 4.802 0.151 -5.623 1.00 84.81 162 GLY A C 1
ATOM 1295 O O . GLY A 1 162 ? 4.831 -1.058 -5.380 1.00 84.81 162 GLY A O 1
ATOM 1296 N N . ASP A 1 163 ? 5.312 0.675 -6.739 1.00 81.19 163 ASP A N 1
ATOM 1297 C CA . ASP A 1 163 ? 5.718 -0.106 -7.916 1.00 81.19 163 ASP A CA 1
ATOM 1298 C C . ASP A 1 163 ? 6.805 -1.150 -7.598 1.00 81.19 163 ASP A C 1
ATOM 1300 O O . ASP A 1 163 ? 6.836 -2.225 -8.195 1.00 81.19 163 ASP A O 1
ATOM 1304 N N . CYS A 1 164 ? 7.678 -0.852 -6.630 1.00 81.56 164 CYS A N 1
ATOM 1305 C CA . CYS A 1 164 ? 8.734 -1.748 -6.147 1.00 81.56 164 CYS A CA 1
ATOM 1306 C C . CYS A 1 164 ? 8.569 -2.088 -4.656 1.00 81.56 164 CYS A C 1
ATOM 1308 O O . CYS A 1 164 ? 9.566 -2.227 -3.944 1.00 81.56 164 CYS A O 1
ATOM 1310 N N . LEU A 1 165 ? 7.325 -2.199 -4.179 1.00 84.38 165 LEU A N 1
ATOM 1311 C CA . LEU A 1 165 ? 6.926 -2.522 -2.801 1.00 84.38 165 LEU A CA 1
ATOM 1312 C C . LEU A 1 165 ? 7.209 -1.430 -1.745 1.00 84.38 165 LEU A C 1
ATOM 1314 O O . LEU A 1 165 ? 6.322 -1.124 -0.953 1.00 84.38 165 LEU A O 1
ATOM 1318 N N . PHE A 1 166 ? 8.402 -0.829 -1.717 1.00 82.06 166 PHE A N 1
ATOM 1319 C CA . PHE A 1 166 ? 8.869 0.049 -0.624 1.00 82.06 166 PHE A CA 1
ATOM 1320 C C . PHE A 1 166 ? 8.678 1.552 -0.858 1.00 82.06 166 PHE A C 1
ATOM 1322 O O . PHE A 1 166 ? 9.558 2.355 -0.540 1.00 82.06 166 PHE A O 1
ATOM 1329 N N . ASP A 1 167 ? 7.535 1.948 -1.401 1.00 80.50 167 ASP A N 1
ATOM 1330 C CA . ASP A 1 167 ? 7.208 3.363 -1.570 1.00 80.50 167 ASP A CA 1
ATOM 1331 C C . ASP A 1 167 ? 6.520 3.949 -0.328 1.00 80.50 167 ASP A C 1
ATOM 1333 O O . ASP A 1 167 ? 6.301 3.278 0.685 1.00 80.50 167 ASP A O 1
ATOM 1337 N N . GLU A 1 168 ? 6.265 5.260 -0.372 1.00 81.19 168 GLU A N 1
ATOM 1338 C CA . GLU A 1 168 ? 5.462 5.992 0.623 1.00 81.19 168 GLU A CA 1
ATOM 1339 C C . GLU A 1 168 ? 5.955 5.910 2.077 1.00 81.19 168 GLU A C 1
ATOM 1341 O O . GLU A 1 168 ? 5.234 6.266 3.010 1.00 81.19 168 GLU A O 1
ATOM 1346 N N . ALA A 1 169 ? 7.201 5.475 2.287 1.00 86.12 169 ALA A N 1
ATOM 1347 C CA . ALA A 1 169 ? 7.724 5.125 3.605 1.00 86.12 169 ALA A CA 1
ATOM 1348 C C . ALA A 1 169 ? 6.804 4.142 4.363 1.00 86.12 169 ALA A C 1
ATOM 1350 O O . ALA A 1 169 ? 6.715 4.211 5.591 1.00 86.12 169 ALA A O 1
ATOM 1351 N N . MET A 1 170 ? 6.127 3.236 3.637 1.00 90.12 170 MET A N 1
ATOM 1352 C CA . MET A 1 170 ? 5.162 2.266 4.174 1.00 90.12 170 MET A CA 1
ATOM 1353 C C . MET A 1 170 ? 5.695 1.564 5.420 1.00 90.12 170 MET A C 1
ATOM 1355 O O . MET A 1 170 ? 5.037 1.569 6.455 1.00 90.12 170 MET A O 1
ATOM 1359 N N . VAL A 1 171 ? 6.903 0.998 5.328 1.00 91.50 171 VAL A N 1
ATOM 1360 C CA . VAL A 1 171 ? 7.509 0.229 6.420 1.00 91.50 171 VAL A CA 1
ATOM 1361 C C . VAL A 1 171 ? 7.566 1.071 7.693 1.00 91.50 171 VAL A C 1
ATOM 1363 O O . VAL A 1 171 ? 6.945 0.688 8.676 1.00 91.50 171 VAL A O 1
ATOM 1366 N N . ALA A 1 172 ? 8.199 2.246 7.638 1.00 91.50 172 ALA A N 1
ATOM 1367 C CA . ALA A 1 172 ? 8.345 3.140 8.787 1.00 91.50 172 ALA A CA 1
ATOM 1368 C C . ALA A 1 172 ? 6.991 3.622 9.339 1.00 91.50 172 ALA A C 1
ATOM 1370 O O . ALA A 1 172 ? 6.789 3.690 10.548 1.00 91.50 172 ALA A O 1
ATOM 1371 N N . ASN A 1 173 ? 6.034 3.946 8.462 1.00 93.00 173 ASN A N 1
ATOM 1372 C CA . ASN A 1 173 ? 4.719 4.434 8.881 1.00 93.00 173 ASN A CA 1
ATOM 1373 C C . ASN A 1 173 ? 3.895 3.353 9.596 1.00 93.00 173 ASN A C 1
ATOM 1375 O O . ASN A 1 173 ? 3.209 3.653 10.577 1.00 93.00 173 ASN A O 1
ATOM 1379 N N . VAL A 1 174 ? 3.944 2.113 9.103 1.00 95.69 174 VAL A N 1
ATOM 1380 C CA . VAL A 1 174 ? 3.193 0.992 9.674 1.00 95.69 174 VAL A CA 1
ATOM 1381 C C . VAL A 1 174 ? 3.857 0.489 10.955 1.00 95.69 174 VAL A C 1
ATOM 1383 O O . VAL A 1 174 ? 3.145 0.242 11.929 1.00 95.69 174 VAL A O 1
ATOM 1386 N N . THR A 1 175 ? 5.190 0.376 11.005 1.00 95.75 175 THR A N 1
ATOM 1387 C CA . THR A 1 175 ? 5.904 -0.058 12.221 1.00 95.75 175 THR A CA 1
ATOM 1388 C C . THR A 1 175 ? 5.783 0.962 13.352 1.00 95.75 175 THR A C 1
ATOM 1390 O O . THR A 1 175 ? 5.523 0.562 14.485 1.00 95.75 175 THR A O 1
ATOM 1393 N N . ASP A 1 176 ? 5.841 2.267 13.057 1.00 95.88 176 ASP A N 1
ATOM 1394 C CA . ASP A 1 176 ? 5.583 3.328 14.044 1.00 95.88 176 ASP A CA 1
ATOM 1395 C C . ASP A 1 176 ? 4.170 3.226 14.648 1.00 95.88 176 ASP A C 1
ATOM 1397 O O . ASP A 1 176 ? 4.005 3.271 15.869 1.00 95.88 176 ASP A O 1
ATOM 1401 N N . LEU A 1 177 ? 3.130 3.043 13.822 1.00 96.19 177 LEU A N 1
ATOM 1402 C CA . LEU A 1 177 ? 1.771 2.846 14.342 1.00 96.19 177 LEU A CA 1
ATOM 1403 C C . LEU A 1 177 ? 1.643 1.543 15.131 1.00 96.19 177 LEU A C 1
ATOM 1405 O O . LEU A 1 177 ? 1.053 1.547 16.212 1.00 96.19 177 LEU A O 1
ATOM 1409 N N . ARG A 1 178 ? 2.197 0.439 14.622 1.00 97.12 178 ARG A N 1
ATOM 1410 C CA . ARG A 1 178 ? 2.203 -0.853 15.318 1.00 97.12 178 ARG A CA 1
ATOM 1411 C C . ARG A 1 178 ? 2.738 -0.689 16.737 1.00 97.12 178 ARG A C 1
ATOM 1413 O O . ARG A 1 178 ? 2.061 -1.078 17.684 1.00 97.12 178 ARG A O 1
ATOM 1420 N N . ASP A 1 179 ? 3.907 -0.075 16.876 1.00 96.69 179 ASP A N 1
ATOM 1421 C CA . ASP A 1 179 ? 4.605 0.015 18.158 1.00 96.69 179 ASP A CA 1
ATOM 1422 C C . ASP A 1 179 ? 3.905 0.954 19.147 1.00 96.69 179 ASP A C 1
ATOM 1424 O O . ASP A 1 179 ? 3.969 0.738 20.359 1.00 96.69 179 ASP A O 1
ATOM 1428 N N . ARG A 1 180 ? 3.203 1.980 18.650 1.00 96.81 180 ARG A N 1
ATOM 1429 C CA . ARG A 1 180 ? 2.522 2.961 19.506 1.00 96.81 180 ARG A CA 1
ATOM 1430 C C . ARG A 1 180 ? 1.106 2.570 19.906 1.00 96.81 180 ARG A C 1
ATOM 1432 O O . ARG A 1 180 ? 0.681 2.956 20.995 1.00 96.81 180 ARG A O 1
ATOM 1439 N N . ILE A 1 181 ? 0.348 1.904 19.032 1.00 97.50 181 ILE A N 1
ATOM 1440 C CA . ILE A 1 181 ? -1.109 1.779 19.212 1.00 97.50 181 ILE A CA 1
ATOM 1441 C C . ILE A 1 181 ? -1.690 0.386 18.961 1.00 97.50 181 ILE A C 1
ATOM 1443 O O . ILE A 1 181 ? -2.861 0.187 19.280 1.00 97.50 181 ILE A O 1
ATOM 1447 N N . LEU A 1 182 ? -0.947 -0.578 18.410 1.00 98.50 182 LEU A N 1
ATOM 1448 C CA . LEU A 1 182 ? -1.490 -1.922 18.192 1.00 98.50 182 LEU A CA 1
ATOM 1449 C C . LEU A 1 182 ? -1.497 -2.719 19.503 1.00 98.50 182 LEU A C 1
ATOM 1451 O O . LEU A 1 182 ? -0.520 -2.729 20.254 1.00 98.50 182 LEU A O 1
ATOM 1455 N N . LYS A 1 183 ? -2.598 -3.419 19.788 1.00 98.38 183 LYS A N 1
ATOM 1456 C CA . LYS A 1 183 ? -2.662 -4.347 20.925 1.00 98.38 183 LYS A CA 1
ATOM 1457 C C . LYS A 1 183 ? -1.650 -5.490 20.765 1.00 98.38 183 LYS A C 1
ATOM 1459 O O . LYS A 1 183 ? -1.393 -5.930 19.643 1.00 98.38 183 LYS A O 1
ATOM 1464 N N . PRO A 1 184 ? -1.154 -6.077 21.871 1.00 96.94 184 PRO A N 1
ATOM 1465 C CA . PRO A 1 184 ? -0.488 -7.373 21.815 1.00 96.94 184 PRO A CA 1
ATOM 1466 C C . PRO A 1 184 ? -1.389 -8.414 21.135 1.00 96.94 184 PRO A C 1
ATOM 1468 O O . PRO A 1 184 ? -2.526 -8.617 21.556 1.00 96.94 184 PRO A O 1
ATOM 1471 N N . GLY A 1 185 ? -0.890 -9.055 20.077 1.00 96.50 185 GLY A N 1
ATOM 1472 C CA . GLY A 1 185 ? -1.666 -10.006 19.270 1.00 96.50 185 GLY A CA 1
ATOM 1473 C C . GLY A 1 185 ? -2.646 -9.373 18.272 1.00 96.50 185 GLY A C 1
ATOM 1474 O O . GLY A 1 185 ? -3.367 -10.111 17.605 1.00 96.50 185 GLY A O 1
ATOM 1475 N N . GLY A 1 186 ? -2.671 -8.040 18.151 1.00 98.19 186 GLY A N 1
ATOM 1476 C CA . GLY A 1 186 ? -3.383 -7.352 17.076 1.00 98.19 186 GLY A CA 1
ATOM 1477 C C . GLY A 1 186 ? -2.777 -7.663 15.705 1.00 98.19 186 GLY A C 1
ATOM 1478 O O . GLY A 1 186 ? -1.653 -8.157 15.613 1.00 98.19 186 GLY A O 1
ATOM 1479 N N . LEU A 1 187 ? -3.521 -7.376 14.638 1.00 98.44 187 LEU A N 1
ATOM 1480 C CA . LEU A 1 187 ? -3.167 -7.754 13.266 1.00 98.44 187 LEU A CA 1
ATOM 1481 C C . LEU A 1 187 ? -2.749 -6.549 12.420 1.00 98.44 187 LEU A C 1
ATOM 1483 O O . LEU A 1 187 ? -3.328 -5.471 12.532 1.00 98.44 187 LEU A O 1
ATOM 1487 N N . ILE A 1 188 ? -1.796 -6.758 11.515 1.00 98.50 188 ILE A N 1
ATOM 1488 C CA . ILE A 1 188 ? -1.477 -5.841 10.417 1.00 98.50 188 ILE A CA 1
ATOM 1489 C C . ILE A 1 188 ? -1.883 -6.532 9.117 1.00 98.50 188 ILE A C 1
ATOM 1491 O O . ILE A 1 188 ? -1.448 -7.651 8.846 1.00 98.50 188 ILE A O 1
ATOM 1495 N N . LEU A 1 189 ? -2.727 -5.891 8.312 1.00 97.81 189 LEU A N 1
ATOM 1496 C CA . LEU A 1 189 ? -3.246 -6.475 7.079 1.00 97.81 189 LEU A CA 1
ATOM 1497 C C . LEU A 1 189 ? -2.888 -5.604 5.865 1.00 97.81 189 LEU A C 1
ATOM 1499 O O . LEU A 1 189 ? -3.445 -4.510 5.737 1.00 97.81 189 LEU A O 1
ATOM 1503 N N . PRO A 1 190 ? -2.047 -6.109 4.940 1.00 96.75 190 PRO A N 1
ATOM 1504 C CA . PRO A 1 190 ? -1.149 -7.274 5.073 1.00 96.75 190 PRO A CA 1
ATOM 1505 C C . PRO A 1 190 ? 0.116 -6.966 5.906 1.00 96.75 190 PRO A C 1
ATOM 1507 O O . PRO A 1 190 ? 0.560 -5.820 5.937 1.00 96.75 190 PRO A O 1
ATOM 1510 N N . SER A 1 191 ? 0.725 -7.973 6.555 1.00 96.06 191 SER A N 1
ATOM 1511 C CA . SER A 1 191 ? 2.009 -7.804 7.277 1.00 96.06 191 SER A CA 1
ATOM 1512 C C . SER A 1 191 ? 3.212 -8.439 6.580 1.00 96.06 191 SER A C 1
ATOM 1514 O O . SER A 1 191 ? 4.313 -7.911 6.707 1.00 96.06 191 SER A O 1
ATOM 1516 N N . VAL A 1 192 ? 3.022 -9.558 5.876 1.00 94.94 192 VAL A N 1
ATOM 1517 C CA . VAL A 1 192 ? 4.116 -10.333 5.280 1.00 94.94 192 VAL A CA 1
ATOM 1518 C C . VAL A 1 192 ? 4.235 -10.012 3.800 1.00 94.94 192 VAL A C 1
ATOM 1520 O O . VAL A 1 192 ? 3.254 -10.090 3.060 1.00 94.94 192 VAL A O 1
ATOM 1523 N N . PHE A 1 193 ? 5.451 -9.691 3.379 1.00 94.00 193 PHE A N 1
ATOM 1524 C CA . PHE A 1 193 ? 5.797 -9.391 2.002 1.00 94.00 193 PHE A CA 1
ATOM 1525 C C . PHE A 1 193 ? 7.048 -10.149 1.600 1.00 94.00 193 PHE A C 1
ATOM 1527 O O . PHE A 1 193 ? 8.019 -10.217 2.352 1.00 94.00 193 PHE A O 1
ATOM 1534 N N . GLU A 1 194 ? 7.038 -10.650 0.376 1.00 92.88 194 GLU A N 1
ATOM 1535 C CA . GLU A 1 194 ? 8.197 -11.227 -0.282 1.00 92.88 194 GLU A CA 1
ATOM 1536 C C . GLU A 1 194 ? 8.467 -10.419 -1.548 1.00 92.88 194 GLU A C 1
ATOM 1538 O O . GLU A 1 194 ? 7.575 -10.193 -2.367 1.00 92.88 194 GLU A O 1
ATOM 1543 N N . PHE A 1 195 ? 9.695 -9.938 -1.679 1.00 91.31 195 PHE A N 1
ATOM 1544 C CA . PHE A 1 195 ? 10.172 -9.200 -2.833 1.00 91.31 195 PHE A CA 1
ATOM 1545 C C . PHE A 1 195 ? 11.060 -10.120 -3.663 1.00 91.31 195 PHE A C 1
ATOM 1547 O O . PHE A 1 195 ? 12.032 -10.685 -3.157 1.00 91.31 195 PHE A O 1
ATOM 1554 N N . TYR A 1 196 ? 10.721 -10.248 -4.939 1.00 90.75 196 TYR A N 1
ATOM 1555 C CA . TYR A 1 196 ? 11.397 -11.112 -5.897 1.00 90.75 196 TYR A CA 1
ATOM 1556 C C . TYR A 1 196 ? 12.175 -10.253 -6.891 1.00 90.75 196 TYR A C 1
ATOM 1558 O O . TYR A 1 196 ? 11.719 -9.187 -7.306 1.00 90.75 196 TYR A O 1
ATOM 1566 N N . CYS A 1 197 ? 13.364 -10.712 -7.269 1.00 89.38 197 CYS A N 1
ATOM 1567 C CA . CYS A 1 197 ? 14.163 -10.095 -8.319 1.00 89.38 197 CYS A CA 1
ATOM 1568 C C . CYS A 1 197 ? 14.706 -11.205 -9.206 1.00 89.38 197 CYS A C 1
ATOM 1570 O O . CYS A 1 197 ? 15.508 -12.023 -8.760 1.00 89.38 197 CYS A O 1
ATOM 1572 N N . GLU A 1 198 ? 14.256 -11.227 -10.456 1.00 89.88 198 GLU A N 1
ATOM 1573 C CA . GLU A 1 198 ? 14.526 -12.334 -11.361 1.00 89.88 198 GLU A CA 1
ATOM 1574 C C . GLU A 1 198 ? 15.154 -11.840 -12.665 1.00 89.88 198 GLU A C 1
ATOM 1576 O O . GLU A 1 198 ? 14.666 -10.880 -13.274 1.00 89.88 198 GLU A O 1
ATOM 1581 N N . PRO A 1 199 ? 16.230 -12.492 -13.135 1.00 91.44 199 PRO A N 1
ATOM 1582 C CA . PRO A 1 199 ? 16.755 -12.229 -14.461 1.00 91.44 199 PRO A CA 1
ATOM 1583 C C . PRO A 1 199 ? 15.766 -12.732 -15.522 1.00 91.44 199 PRO A C 1
ATOM 1585 O O . PRO A 1 199 ? 15.330 -13.883 -15.500 1.00 91.44 199 PRO A O 1
ATOM 1588 N N . ILE A 1 200 ? 15.442 -11.870 -16.486 1.00 92.00 200 ILE A N 1
ATOM 1589 C CA . ILE A 1 200 ? 14.508 -12.172 -17.576 1.00 92.00 200 ILE A CA 1
ATOM 1590 C C . ILE A 1 200 ? 15.204 -12.158 -18.936 1.00 92.00 200 ILE A C 1
ATOM 1592 O O . ILE A 1 200 ? 16.106 -11.355 -19.189 1.00 92.00 200 ILE A O 1
ATOM 1596 N N . LYS A 1 201 ? 14.714 -12.986 -19.861 1.00 92.75 201 LYS A N 1
ATOM 1597 C CA . LYS A 1 201 ? 14.910 -12.777 -21.296 1.00 92.75 201 LYS A CA 1
ATOM 1598 C C . LYS A 1 201 ? 13.771 -11.901 -21.811 1.00 92.75 201 LYS A C 1
ATOM 1600 O O . LYS A 1 201 ? 12.604 -12.283 -21.755 1.00 92.75 201 LYS A O 1
ATOM 1605 N N . VAL A 1 202 ? 14.106 -10.720 -22.325 1.00 93.12 202 VAL A N 1
ATOM 1606 C CA . VAL A 1 202 ? 13.156 -9.865 -23.053 1.00 93.12 202 VAL A CA 1
ATOM 1607 C C . VAL A 1 202 ? 12.980 -10.409 -24.469 1.00 93.12 202 VAL A C 1
ATOM 1609 O O . VAL A 1 202 ? 13.967 -10.797 -25.099 1.00 93.12 202 VAL A O 1
ATOM 1612 N N . ARG A 1 203 ? 11.742 -10.406 -24.980 1.00 93.06 203 ARG A N 1
ATOM 1613 C CA . ARG A 1 203 ? 11.452 -10.794 -26.369 1.00 93.06 203 ARG A CA 1
ATOM 1614 C C . ARG A 1 203 ? 12.220 -9.902 -27.344 1.00 93.06 203 ARG A C 1
ATOM 1616 O O . ARG A 1 203 ? 12.129 -8.680 -27.250 1.00 93.06 203 ARG A O 1
ATOM 1623 N N . ASP A 1 204 ? 12.882 -10.496 -28.334 1.00 91.56 204 ASP A N 1
ATOM 1624 C CA . ASP A 1 204 ? 13.768 -9.764 -29.255 1.00 91.56 204 ASP A CA 1
ATOM 1625 C C . ASP A 1 204 ? 13.083 -8.574 -29.952 1.00 91.56 204 ASP A C 1
ATOM 1627 O O . ASP A 1 204 ? 13.654 -7.494 -30.038 1.00 91.56 204 ASP A O 1
ATOM 1631 N N . HIS A 1 205 ? 11.820 -8.718 -30.369 1.00 90.44 205 HIS A N 1
ATOM 1632 C CA . HIS A 1 205 ? 11.068 -7.636 -31.026 1.00 90.44 205 HIS A CA 1
ATOM 1633 C C . HIS A 1 205 ? 10.671 -6.477 -30.092 1.00 90.44 205 HIS A C 1
ATOM 1635 O O . HIS A 1 205 ? 10.153 -5.460 -30.554 1.00 90.44 205 HIS A O 1
ATOM 1641 N N . ARG A 1 206 ? 10.842 -6.643 -28.776 1.00 89.25 206 ARG A N 1
ATOM 1642 C CA . ARG A 1 206 ? 10.617 -5.608 -27.757 1.00 89.25 206 ARG A CA 1
ATOM 1643 C C . ARG A 1 206 ? 11.925 -4.974 -27.290 1.00 89.25 206 ARG A C 1
ATOM 1645 O O . ARG A 1 206 ? 11.878 -3.969 -26.583 1.00 89.25 206 ARG A O 1
ATOM 1652 N N . LEU A 1 207 ? 13.070 -5.546 -27.665 1.00 86.06 207 LEU A N 1
ATOM 1653 C CA . LEU A 1 207 ? 14.374 -4.990 -27.352 1.00 86.06 207 LEU A CA 1
ATOM 1654 C C . LEU A 1 207 ? 14.618 -3.765 -28.236 1.00 86.06 207 LEU A C 1
ATOM 1656 O O . LEU A 1 207 ? 14.547 -3.842 -29.461 1.00 86.06 207 LEU A O 1
ATOM 1660 N N . VAL A 1 208 ? 14.924 -2.635 -27.608 1.00 85.88 208 VAL A N 1
ATOM 1661 C CA . VAL A 1 208 ? 15.424 -1.451 -28.308 1.00 85.88 208 VAL A CA 1
ATOM 1662 C C . VAL A 1 208 ? 16.949 -1.513 -28.236 1.00 85.88 208 VAL A C 1
ATOM 1664 O O . VAL A 1 208 ? 17.481 -1.401 -27.129 1.00 85.88 208 VAL A O 1
ATOM 1667 N N . PRO A 1 209 ? 17.659 -1.717 -29.362 1.00 89.06 209 PRO A N 1
ATOM 1668 C CA . PRO A 1 209 ? 19.115 -1.731 -29.359 1.00 89.06 209 PRO A CA 1
ATOM 1669 C C . PRO A 1 209 ? 19.658 -0.395 -28.871 1.00 89.06 209 PRO A C 1
ATOM 1671 O O . PRO A 1 209 ? 19.054 0.663 -29.100 1.00 89.06 209 PRO A O 1
ATOM 1674 N N . PHE A 1 210 ? 20.823 -0.421 -28.236 1.00 90.88 210 PHE A N 1
ATOM 1675 C CA . PHE A 1 210 ? 21.482 0.827 -27.897 1.00 90.88 210 PHE A CA 1
ATOM 1676 C C . PHE A 1 210 ? 21.889 1.577 -29.160 1.00 90.88 210 PHE A C 1
ATOM 1678 O O . PHE A 1 210 ? 22.166 0.986 -30.199 1.00 90.88 210 PHE A O 1
ATOM 1685 N N . LEU A 1 211 ? 21.997 2.903 -29.055 1.00 93.31 211 LEU A N 1
ATOM 1686 C CA . LEU A 1 211 ? 22.303 3.759 -30.202 1.00 93.31 211 LEU A CA 1
ATOM 1687 C C . LEU A 1 211 ? 23.557 3.304 -30.968 1.00 93.31 211 LEU A C 1
ATOM 1689 O O . LEU A 1 211 ? 23.568 3.339 -32.187 1.00 93.31 211 LEU A O 1
ATOM 1693 N N . TRP A 1 212 ? 24.598 2.859 -30.263 1.00 94.38 212 TRP A N 1
ATOM 1694 C CA . TRP A 1 212 ? 25.862 2.399 -30.855 1.00 94.38 212 TRP A CA 1
ATOM 1695 C C . TRP A 1 212 ? 25.822 0.967 -31.415 1.00 94.38 212 TRP A C 1
ATOM 1697 O O . TRP A 1 212 ? 26.834 0.488 -31.912 1.00 94.38 212 TRP A O 1
ATOM 1707 N N . GLU A 1 213 ? 24.698 0.267 -31.291 1.00 94.06 213 GLU A N 1
ATOM 1708 C CA . GLU A 1 213 ? 24.461 -1.055 -31.890 1.00 94.06 213 GLU A CA 1
ATOM 1709 C C . GLU A 1 213 ? 23.672 -0.937 -33.201 1.00 94.06 213 GLU A C 1
ATOM 1711 O O . GLU A 1 213 ? 23.416 -1.940 -33.862 1.00 94.06 213 GLU A O 1
ATOM 1716 N N . LEU A 1 214 ? 23.269 0.282 -33.578 1.00 95.12 214 LEU A N 1
ATOM 1717 C CA . LEU A 1 214 ? 22.471 0.530 -34.767 1.00 95.12 214 LEU A CA 1
ATOM 1718 C C . LEU A 1 214 ? 23.342 0.722 -36.010 1.00 95.12 214 LEU A C 1
ATOM 1720 O O . LEU A 1 214 ? 24.273 1.528 -36.035 1.00 95.12 214 LEU A O 1
ATOM 1724 N N . GLU A 1 215 ? 22.919 0.062 -37.082 1.00 96.06 215 GLU A N 1
ATOM 1725 C CA . GLU A 1 215 ? 23.268 0.403 -38.453 1.00 96.06 215 GLU A CA 1
ATOM 1726 C C . GLU A 1 215 ? 21.965 0.691 -39.204 1.00 96.06 215 GLU A C 1
ATOM 1728 O O . GLU A 1 215 ? 21.090 -0.170 -39.313 1.00 96.06 215 GLU A O 1
ATOM 1733 N N . VAL A 1 216 ? 21.803 1.917 -39.701 1.00 95.69 216 VAL A N 1
ATOM 1734 C CA . VAL A 1 216 ? 20.570 2.338 -40.381 1.00 95.69 216 VAL A CA 1
ATOM 1735 C C . VAL A 1 216 ? 20.896 2.675 -41.826 1.00 95.69 216 VAL A C 1
ATOM 1737 O O . VAL A 1 216 ? 21.471 3.721 -42.109 1.00 95.69 216 VAL A O 1
ATOM 1740 N N . HIS A 1 217 ? 20.536 1.781 -42.751 1.00 96.00 217 HIS A N 1
ATOM 1741 C CA . HIS A 1 217 ? 20.774 1.945 -44.193 1.00 96.00 217 HIS A CA 1
ATOM 1742 C C . HIS A 1 217 ? 22.242 2.267 -44.545 1.00 96.00 217 HIS A C 1
ATOM 1744 O O . HIS A 1 217 ? 22.515 3.159 -45.347 1.00 96.00 217 HIS A O 1
ATOM 1750 N N . GLY A 1 218 ? 23.188 1.552 -43.926 1.00 96.19 218 GLY A N 1
ATOM 1751 C CA . GLY A 1 218 ? 24.628 1.771 -44.104 1.00 96.19 218 GLY A CA 1
ATOM 1752 C C . GLY A 1 218 ? 25.202 2.937 -43.292 1.00 96.19 218 GLY A C 1
ATOM 1753 O O . GLY A 1 218 ? 26.378 3.264 -43.440 1.00 96.19 218 GLY A O 1
ATOM 1754 N N . TYR A 1 219 ? 24.398 3.576 -42.437 1.00 97.00 219 TYR A N 1
ATOM 1755 C CA . TYR A 1 219 ? 24.867 4.570 -41.477 1.00 97.00 219 TYR A CA 1
ATOM 1756 C C . TYR A 1 219 ? 25.186 3.892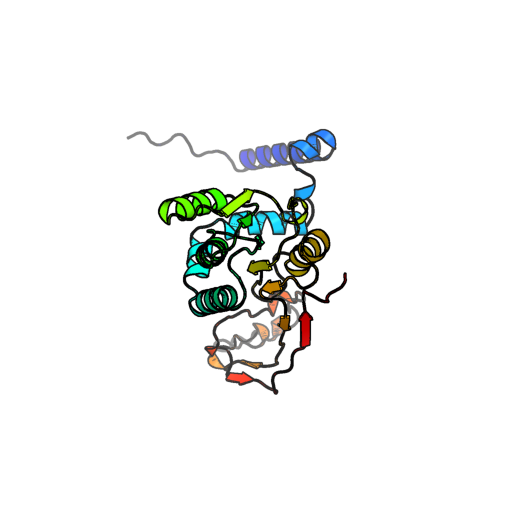 -40.137 1.00 97.00 219 TYR A C 1
ATOM 1758 O O . TYR A 1 219 ? 24.277 3.555 -39.375 1.00 97.00 219 TYR A O 1
ATOM 1766 N N . ASP A 1 220 ? 26.476 3.683 -39.870 1.00 97.06 220 ASP A N 1
ATOM 1767 C CA . ASP A 1 220 ? 26.989 3.012 -38.669 1.00 97.06 220 ASP A CA 1
ATOM 1768 C C . ASP A 1 220 ? 27.133 3.981 -37.476 1.00 97.06 220 ASP A C 1
ATOM 1770 O O . ASP A 1 220 ? 27.862 4.979 -37.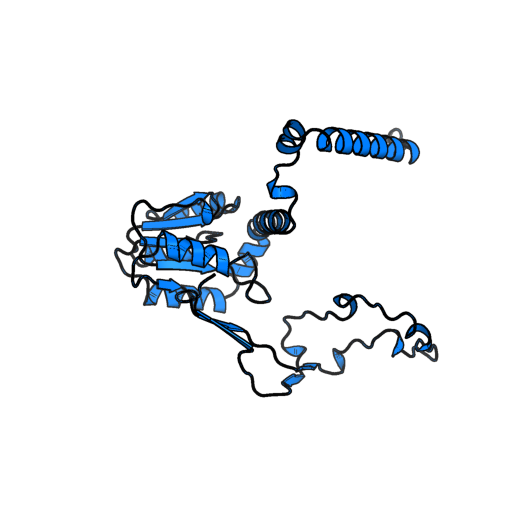536 1.00 97.06 220 ASP A O 1
ATOM 1774 N N . TYR A 1 221 ? 26.457 3.673 -36.364 1.00 97.75 221 TYR A N 1
ATOM 1775 C CA . TYR A 1 221 ? 26.500 4.449 -35.119 1.00 97.75 221 TYR A CA 1
ATOM 1776 C C . TYR A 1 221 ? 27.528 3.932 -34.095 1.00 97.75 221 TYR A C 1
ATOM 1778 O O . TYR A 1 221 ? 27.669 4.533 -33.022 1.00 97.75 221 TYR A O 1
ATOM 1786 N N . SER A 1 222 ? 28.288 2.875 -34.398 1.00 97.06 222 SER A N 1
ATOM 1787 C CA . SER A 1 222 ? 29.256 2.240 -33.486 1.00 97.06 222 SER A CA 1
ATOM 1788 C C . SER A 1 222 ? 30.253 3.226 -32.869 1.00 97.06 222 SER A C 1
ATOM 1790 O O . SER A 1 222 ? 30.599 3.128 -31.686 1.00 97.06 222 SER A O 1
ATOM 1792 N N . CYS A 1 223 ? 30.646 4.266 -33.615 1.00 96.25 223 CYS A N 1
ATOM 1793 C CA . CYS A 1 223 ? 31.563 5.308 -33.147 1.00 96.25 223 CYS A CA 1
ATOM 1794 C C . CYS A 1 223 ? 31.039 6.121 -31.946 1.00 96.25 223 CYS A C 1
ATOM 1796 O O . CYS A 1 223 ? 31.821 6.824 -31.296 1.00 96.25 223 CYS A O 1
ATOM 1798 N N . LEU A 1 224 ? 29.740 6.050 -31.636 1.00 96.12 224 LEU A N 1
ATOM 1799 C CA . LEU A 1 224 ? 29.132 6.693 -30.471 1.00 96.12 224 LEU A CA 1
ATOM 1800 C C . LEU A 1 224 ? 29.281 5.873 -29.187 1.00 96.12 224 LEU A C 1
ATOM 1802 O O . LEU A 1 224 ? 29.031 6.418 -28.114 1.00 96.12 224 LEU A O 1
ATOM 1806 N N . ALA A 1 225 ? 29.763 4.625 -29.248 1.00 94.81 225 ALA A N 1
ATOM 1807 C CA . ALA A 1 225 ? 30.021 3.810 -28.058 1.00 94.81 225 ALA A CA 1
ATOM 1808 C C . ALA A 1 225 ? 30.971 4.500 -27.057 1.00 94.81 225 ALA A C 1
ATOM 1810 O O . ALA A 1 225 ? 30.832 4.340 -25.848 1.00 94.81 225 ALA A O 1
ATOM 1811 N N . ARG A 1 226 ? 31.899 5.339 -27.537 1.00 94.88 226 ARG A N 1
ATOM 1812 C CA . ARG A 1 226 ? 32.786 6.154 -26.681 1.00 94.88 226 ARG A CA 1
ATOM 1813 C C . ARG A 1 226 ? 32.063 7.238 -25.873 1.00 94.88 226 ARG A C 1
ATOM 1815 O O . ARG A 1 226 ? 32.621 7.738 -24.907 1.00 94.88 226 ARG A O 1
ATOM 1822 N N . ASN A 1 227 ? 30.846 7.603 -26.275 1.00 93.56 227 ASN A N 1
ATOM 1823 C CA . ASN A 1 227 ? 30.010 8.624 -25.640 1.00 93.56 227 ASN A CA 1
ATOM 1824 C C . ASN A 1 227 ? 28.862 8.004 -24.829 1.00 93.56 227 ASN A C 1
ATOM 1826 O O . ASN A 1 227 ? 27.881 8.688 -24.539 1.00 93.56 227 ASN A O 1
ATOM 1830 N N . ARG A 1 228 ? 28.951 6.706 -24.506 1.00 92.12 228 ARG A N 1
ATOM 1831 C CA . ARG A 1 228 ? 27.951 5.998 -23.700 1.00 92.12 228 ARG A CA 1
ATOM 1832 C C . ARG A 1 228 ? 27.609 6.801 -22.441 1.00 92.12 228 ARG A C 1
ATOM 1834 O O . ARG A 1 228 ? 28.530 7.134 -21.684 1.00 92.12 228 ARG A O 1
ATOM 1841 N N . PRO A 1 229 ? 26.319 7.092 -22.188 1.00 91.62 229 PRO A N 1
ATOM 1842 C CA . PRO A 1 229 ? 25.901 7.698 -20.937 1.00 91.62 229 PRO A CA 1
ATOM 1843 C C . PRO A 1 229 ? 26.389 6.859 -19.757 1.00 91.62 229 PRO A C 1
ATOM 1845 O O . PRO A 1 229 ? 26.245 5.636 -19.746 1.00 91.62 229 PRO A O 1
ATOM 1848 N N . GLN A 1 230 ? 26.998 7.535 -18.786 1.00 89.81 230 GLN A N 1
ATOM 1849 C CA . GLN A 1 230 ? 27.439 6.925 -17.529 1.00 89.81 230 GLN A CA 1
ATOM 1850 C C . GLN A 1 230 ? 26.338 6.960 -16.461 1.00 89.81 230 GLN A C 1
ATOM 1852 O O . GLN A 1 230 ? 26.514 6.412 -15.380 1.00 89.81 230 GLN A O 1
ATOM 1857 N N . ASP A 1 231 ? 25.210 7.607 -16.763 1.00 87.31 231 ASP A N 1
ATOM 1858 C CA . ASP A 1 231 ? 24.027 7.608 -15.913 1.00 87.31 231 ASP A CA 1
ATOM 1859 C C . ASP A 1 231 ? 23.302 6.254 -16.023 1.00 87.31 231 ASP A C 1
ATOM 1861 O O . ASP A 1 231 ? 22.826 5.914 -17.113 1.00 87.31 231 ASP A O 1
ATOM 1865 N N . PRO A 1 232 ? 23.166 5.493 -14.921 1.00 80.81 232 PRO A N 1
ATOM 1866 C CA . PRO A 1 232 ? 22.402 4.248 -14.904 1.00 80.81 232 PRO A CA 1
ATOM 1867 C C . PRO A 1 232 ? 20.950 4.423 -15.368 1.00 80.81 232 PRO A C 1
ATOM 1869 O O . PRO A 1 232 ? 20.361 3.483 -15.900 1.00 80.81 232 PRO A O 1
ATOM 1872 N N . GLY A 1 233 ? 20.376 5.623 -15.211 1.00 81.50 233 GLY A N 1
ATOM 1873 C CA . GLY A 1 233 ? 19.022 5.945 -15.660 1.00 81.50 233 GLY A CA 1
ATOM 1874 C C . GLY A 1 233 ? 18.806 5.757 -17.164 1.00 81.50 233 GLY A C 1
ATOM 1875 O O . GLY A 1 233 ? 17.701 5.406 -17.570 1.00 81.50 233 GLY A O 1
ATOM 1876 N N . TYR A 1 234 ? 19.854 5.900 -17.983 1.00 83.50 234 TYR A N 1
ATOM 1877 C CA . TYR A 1 234 ? 19.775 5.683 -19.433 1.00 83.50 234 TYR A CA 1
ATOM 1878 C C . TYR A 1 234 ? 19.397 4.241 -19.800 1.00 83.50 234 TYR A C 1
ATOM 1880 O O . TYR A 1 234 ? 18.730 4.009 -20.804 1.00 83.50 234 TYR A O 1
ATOM 1888 N N . TYR A 1 235 ? 19.799 3.276 -18.974 1.00 80.75 235 TYR A N 1
ATOM 1889 C CA . TYR A 1 235 ? 19.578 1.846 -19.205 1.00 80.75 235 TYR A CA 1
ATOM 1890 C C . TYR A 1 235 ? 18.270 1.344 -18.585 1.00 80.75 235 TYR A C 1
ATOM 1892 O O . TYR A 1 235 ? 17.999 0.144 -18.578 1.00 80.75 235 TYR A O 1
ATOM 1900 N N . ARG A 1 236 ? 17.460 2.248 -18.022 1.00 81.00 236 ARG A N 1
ATOM 1901 C CA . ARG A 1 236 ? 16.247 1.886 -17.300 1.00 81.00 236 ARG A CA 1
ATOM 1902 C C . ARG A 1 236 ? 15.114 1.572 -18.279 1.00 81.00 236 ARG A C 1
ATOM 1904 O O . ARG A 1 236 ? 14.562 2.470 -18.909 1.00 81.00 236 ARG A O 1
ATOM 1911 N N . LEU A 1 237 ? 14.713 0.305 -18.323 1.00 80.12 237 LEU A N 1
ATOM 1912 C CA . LEU A 1 237 ? 13.449 -0.140 -18.905 1.00 80.12 237 LEU A CA 1
ATOM 1913 C C . LEU A 1 237 ? 12.493 -0.510 -17.768 1.00 80.12 237 LEU A C 1
ATOM 1915 O O . LEU A 1 237 ? 12.765 -1.441 -17.017 1.00 80.12 237 LEU A O 1
ATOM 1919 N N . VAL A 1 238 ? 11.380 0.215 -17.644 1.00 82.62 238 VAL A N 1
ATOM 1920 C CA . VAL A 1 238 ? 10.289 -0.124 -16.716 1.00 82.62 238 VAL A CA 1
ATOM 1921 C C . VAL A 1 238 ? 9.061 -0.470 -17.541 1.00 82.62 238 VAL A C 1
ATOM 1923 O O . VAL A 1 238 ? 8.662 0.297 -18.418 1.00 82.62 238 VAL A O 1
ATOM 1926 N N . SER A 1 239 ? 8.466 -1.629 -17.279 1.00 85.19 239 SER A N 1
ATOM 1927 C CA . SER A 1 239 ? 7.217 -2.038 -17.907 1.00 85.19 239 SER A CA 1
ATOM 1928 C C . SER A 1 239 ? 6.462 -2.999 -17.001 1.00 85.19 239 SER A C 1
ATOM 1930 O O . SER A 1 239 ? 7.055 -3.924 -16.458 1.00 85.19 239 SER A O 1
ATOM 1932 N N . SER A 1 240 ? 5.153 -2.799 -16.889 1.00 85.06 240 SER A N 1
ATOM 1933 C CA . SER A 1 240 ? 4.215 -3.759 -16.299 1.00 85.06 240 SER A CA 1
ATOM 1934 C C . SER A 1 240 ? 3.594 -4.694 -17.348 1.00 85.06 240 SER A C 1
ATOM 1936 O O . SER A 1 240 ? 2.715 -5.493 -17.033 1.00 85.06 240 SER A O 1
ATOM 1938 N N . ASP A 1 241 ? 4.028 -4.607 -18.612 1.00 88.31 241 ASP A N 1
ATOM 1939 C CA . ASP A 1 241 ? 3.567 -5.500 -19.672 1.00 88.31 241 ASP A CA 1
ATOM 1940 C C . ASP A 1 241 ? 4.268 -6.854 -19.553 1.00 88.31 241 ASP A C 1
ATOM 1942 O O . ASP A 1 241 ? 5.421 -7.016 -19.954 1.00 88.31 241 ASP A O 1
ATOM 1946 N N . ILE A 1 242 ? 3.543 -7.858 -19.059 1.00 84.50 242 ILE A N 1
ATOM 1947 C CA . ILE A 1 242 ? 4.040 -9.236 -18.971 1.00 84.50 242 ILE A CA 1
ATOM 1948 C C . ILE A 1 242 ? 4.440 -9.806 -20.346 1.00 84.50 242 ILE A C 1
ATOM 1950 O O . ILE A 1 242 ? 5.280 -10.701 -20.435 1.00 84.50 242 ILE A O 1
ATOM 1954 N N . ASN A 1 243 ? 3.928 -9.239 -21.446 1.00 90.69 243 ASN A N 1
ATOM 1955 C CA . ASN A 1 243 ? 4.330 -9.615 -22.802 1.00 90.69 243 ASN A CA 1
ATOM 1956 C C . ASN A 1 243 ? 5.705 -9.049 -23.210 1.00 90.69 243 ASN A C 1
ATOM 1958 O O . ASN A 1 243 ? 6.175 -9.301 -24.324 1.00 90.69 243 ASN A O 1
ATOM 1962 N N . LEU A 1 244 ? 6.397 -8.329 -22.329 1.00 92.12 244 LEU A N 1
ATOM 1963 C CA . LEU A 1 244 ? 7.815 -8.020 -22.494 1.00 92.12 244 LEU A CA 1
ATOM 1964 C C . LEU A 1 244 ? 8.692 -9.266 -22.274 1.00 92.12 244 LEU A C 1
ATOM 1966 O O . LEU A 1 244 ? 9.687 -9.453 -22.979 1.00 92.12 244 LEU A O 1
ATOM 1970 N N . ILE A 1 245 ? 8.301 -10.124 -21.326 1.00 92.94 245 ILE A N 1
ATOM 1971 C CA . ILE A 1 245 ? 9.101 -11.250 -20.831 1.00 92.94 245 ILE A CA 1
ATOM 1972 C C . ILE A 1 245 ? 8.891 -12.473 -21.726 1.00 92.94 245 ILE A C 1
ATOM 1974 O O . ILE A 1 245 ? 7.773 -12.974 -21.848 1.00 92.94 245 ILE A O 1
ATOM 1978 N N . GLU A 1 246 ? 9.957 -12.957 -22.360 1.00 94.44 246 GLU A N 1
ATOM 1979 C CA . GLU A 1 246 ? 9.954 -14.212 -23.115 1.00 94.44 246 GLU A CA 1
ATOM 1980 C C . GLU A 1 246 ? 9.939 -15.415 -22.170 1.00 94.44 246 GLU A C 1
ATOM 1982 O O . GLU A 1 246 ? 9.057 -16.263 -22.275 1.00 94.44 246 GLU A O 1
ATOM 1987 N N . HIS A 1 247 ? 10.893 -15.454 -21.239 1.00 93.81 247 HIS A N 1
ATOM 1988 C CA . HIS A 1 247 ? 10.975 -16.419 -20.147 1.00 93.81 247 HIS A CA 1
ATOM 1989 C C . HIS A 1 247 ? 11.870 -15.879 -19.020 1.00 93.81 247 HIS A C 1
ATOM 1991 O O . HIS A 1 247 ? 12.698 -14.985 -19.236 1.00 93.81 247 HIS A O 1
ATOM 1997 N N . PHE A 1 248 ? 11.699 -16.434 -17.822 1.00 93.00 248 PHE A N 1
ATOM 1998 C CA . PHE A 1 248 ? 12.591 -16.225 -16.681 1.00 93.00 248 PHE A CA 1
ATOM 1999 C C . PHE A 1 248 ? 13.834 -17.110 -16.830 1.00 93.00 248 PHE A C 1
ATOM 2001 O O . PHE A 1 248 ? 13.752 -18.213 -17.372 1.00 93.00 248 PHE A O 1
ATOM 2008 N N . LEU A 1 249 ? 14.996 -16.615 -16.400 1.00 93.44 249 LEU A N 1
ATOM 2009 C CA . LEU A 1 249 ? 16.282 -17.317 -16.535 1.00 93.44 249 LEU A CA 1
ATOM 2010 C C . LEU A 1 249 ? 16.632 -18.184 -15.313 1.00 93.44 249 LEU A C 1
ATOM 2012 O O . LEU A 1 249 ? 17.712 -18.773 -15.272 1.00 93.44 249 LEU A O 1
ATOM 2016 N N . GLY A 1 250 ? 15.741 -18.264 -14.328 1.00 90.50 250 GLY A N 1
ATOM 2017 C CA . GLY A 1 250 ? 15.901 -19.065 -13.120 1.00 90.50 250 GLY A CA 1
ATOM 2018 C C . GLY A 1 250 ? 14.563 -19.299 -12.429 1.00 90.50 250 GLY A C 1
ATOM 2019 O O . GLY A 1 250 ? 13.544 -18.752 -12.847 1.00 90.50 250 GLY A O 1
ATOM 2020 N N . GLU A 1 251 ? 14.586 -20.125 -11.387 1.00 89.31 251 GLU A N 1
ATOM 2021 C CA . GLU A 1 251 ? 13.434 -20.297 -10.505 1.00 89.31 251 GLU A CA 1
ATOM 2022 C C . GLU A 1 251 ? 13.286 -19.064 -9.597 1.00 89.31 251 GLU A C 1
ATOM 2024 O O . GLU A 1 251 ? 14.300 -18.523 -9.140 1.00 89.31 251 GLU A O 1
ATOM 2029 N N . PRO A 1 252 ? 12.050 -18.608 -9.332 1.00 88.81 252 PRO A N 1
ATOM 2030 C CA . PRO A 1 252 ? 11.804 -17.458 -8.478 1.00 88.81 252 PRO A CA 1
ATOM 2031 C C . PRO A 1 252 ? 12.195 -17.764 -7.028 1.00 88.81 252 PRO A C 1
ATOM 2033 O O . PRO A 1 252 ? 11.680 -18.699 -6.415 1.00 88.81 252 PRO A O 1
ATOM 2036 N N . GLU A 1 253 ? 13.057 -16.931 -6.449 1.00 88.44 253 GLU A N 1
ATOM 2037 C CA . GLU A 1 253 ? 13.369 -16.944 -5.019 1.00 88.44 253 GLU A CA 1
ATOM 2038 C C . GLU A 1 253 ? 13.232 -15.525 -4.444 1.00 88.44 253 GLU A C 1
ATOM 2040 O O . GLU A 1 253 ? 13.631 -14.551 -5.098 1.00 88.44 253 GLU A O 1
ATOM 2045 N N . PRO A 1 254 ? 12.666 -15.369 -3.233 1.00 90.81 254 PRO A N 1
ATOM 2046 C CA . PRO A 1 254 ? 12.541 -14.058 -2.621 1.00 90.81 254 PRO A CA 1
ATOM 2047 C C . PRO A 1 254 ? 13.932 -13.528 -2.264 1.00 90.81 254 PRO A C 1
ATOM 2049 O O . PRO A 1 254 ? 14.673 -14.142 -1.497 1.00 90.81 254 PRO A O 1
ATOM 2052 N N . VAL A 1 255 ? 14.280 -12.348 -2.778 1.00 91.25 255 VAL A N 1
ATOM 2053 C CA . VAL A 1 255 ? 15.529 -11.667 -2.399 1.00 91.25 255 VAL A CA 1
ATOM 2054 C C . VAL A 1 255 ? 15.398 -10.935 -1.066 1.00 91.25 255 VAL A C 1
ATOM 2056 O O . VAL A 1 255 ? 16.400 -10.611 -0.430 1.00 91.25 255 VAL A O 1
ATOM 2059 N N . LEU A 1 256 ? 14.164 -10.663 -0.640 1.00 90.12 256 LEU A N 1
ATOM 2060 C CA . LEU A 1 256 ? 13.852 -10.047 0.641 1.00 90.12 256 LEU A CA 1
ATOM 2061 C C . LEU A 1 256 ? 12.472 -10.508 1.108 1.00 90.12 256 LEU A C 1
ATOM 2063 O O . LEU A 1 256 ? 11.508 -10.438 0.356 1.00 90.12 256 LEU A O 1
ATOM 2067 N N . ALA A 1 257 ? 12.378 -10.927 2.366 1.00 91.81 257 ALA A N 1
ATOM 2068 C CA . ALA A 1 257 ? 11.117 -11.204 3.038 1.00 91.81 257 ALA A CA 1
ATOM 2069 C C . ALA A 1 257 ? 11.003 -10.304 4.270 1.00 91.81 257 ALA A C 1
ATOM 2071 O O . ALA A 1 257 ? 11.949 -10.192 5.054 1.00 91.81 257 ALA A O 1
ATOM 2072 N N . ILE A 1 258 ? 9.861 -9.643 4.431 1.00 92.00 258 ILE A N 1
ATOM 2073 C CA . ILE A 1 258 ? 9.586 -8.740 5.546 1.00 92.00 258 ILE A CA 1
ATOM 2074 C C . ILE A 1 258 ? 8.276 -9.146 6.191 1.00 92.00 258 ILE A C 1
ATOM 2076 O O . ILE A 1 258 ? 7.271 -9.318 5.511 1.00 92.00 258 ILE A O 1
ATOM 2080 N N . ASP A 1 259 ? 8.288 -9.219 7.517 1.00 95.69 259 ASP A N 1
ATOM 2081 C CA . ASP A 1 259 ? 7.078 -9.248 8.324 1.00 95.69 259 ASP A CA 1
ATOM 2082 C C . ASP A 1 259 ? 6.999 -7.970 9.161 1.00 95.69 259 ASP A C 1
ATOM 2084 O O . ASP A 1 259 ? 7.783 -7.757 10.094 1.00 95.69 259 ASP A O 1
ATOM 2088 N N . LEU A 1 260 ? 6.027 -7.121 8.831 1.00 95.56 260 LEU A N 1
ATOM 2089 C CA . LEU A 1 260 ? 5.749 -5.876 9.537 1.00 95.56 260 LEU A CA 1
ATOM 2090 C C . LEU A 1 260 ? 5.336 -6.098 10.995 1.00 95.56 260 LEU A C 1
ATOM 2092 O O . LEU A 1 260 ? 5.343 -5.131 11.743 1.00 95.56 260 LEU A O 1
ATOM 2096 N N . HIS A 1 261 ? 5.013 -7.312 11.451 1.00 95.81 261 HIS A N 1
ATOM 2097 C CA . HIS A 1 261 ? 4.838 -7.584 12.883 1.00 95.81 261 HIS A CA 1
ATOM 2098 C C . HIS A 1 261 ? 6.163 -7.667 13.638 1.00 95.81 261 HIS A C 1
ATOM 2100 O O . HIS A 1 261 ? 6.236 -7.228 14.785 1.00 95.81 261 HIS A O 1
ATOM 2106 N N . THR A 1 262 ? 7.200 -8.228 13.017 1.00 94.06 262 THR A N 1
ATOM 2107 C CA . THR A 1 262 ? 8.458 -8.558 13.704 1.00 94.06 262 THR A CA 1
ATOM 2108 C C . THR A 1 262 ? 9.613 -7.639 13.344 1.00 94.06 262 THR A C 1
ATOM 2110 O O . THR A 1 262 ? 10.626 -7.642 14.044 1.00 94.06 262 THR A O 1
ATOM 2113 N N . LEU A 1 263 ? 9.490 -6.877 12.255 1.00 91.31 263 LEU A N 1
ATOM 2114 C CA . LEU A 1 263 ? 10.537 -5.979 11.787 1.00 91.31 263 LEU A CA 1
ATOM 2115 C C . LEU A 1 263 ? 10.866 -4.931 12.860 1.00 91.31 263 LEU A C 1
ATOM 2117 O O . LEU A 1 263 ? 9.970 -4.249 13.364 1.00 91.31 263 LEU A O 1
ATOM 2121 N N . LYS A 1 264 ? 12.149 -4.813 13.202 1.00 83.12 264 LYS A N 1
ATOM 2122 C CA . LYS A 1 264 ? 12.683 -3.790 14.108 1.00 83.12 264 LYS A CA 1
ATOM 2123 C C . LYS A 1 264 ? 13.500 -2.803 13.282 1.00 83.12 264 LYS A C 1
ATOM 2125 O O . LYS A 1 264 ? 14.236 -3.249 12.402 1.00 83.12 264 LYS A O 1
ATOM 2130 N N . GLU A 1 265 ? 13.339 -1.511 13.555 1.00 59.94 265 GLU A N 1
ATOM 2131 C CA . GLU A 1 265 ? 14.231 -0.464 13.034 1.00 59.94 265 GLU A CA 1
ATOM 2132 C C . GLU A 1 265 ? 15.622 -0.530 13.679 1.00 59.94 265 GLU A C 1
ATOM 2134 O O . GLU A 1 265 ? 15.711 -0.906 14.875 1.00 59.94 265 GLU A O 1
#